Protein AF-A0A804LMV6-F1 (afdb_monomer)

Sequence (269 aa):
MADEAAPRLMPVAADRDKDDRRRCAAHCGFAVLGIMSTLLVYGILQILTDAALLKRQKLEIEELRKKLQGSHSEGLEQVVLKLRNDMHKSELERDRLAMELEDKRKLRMTLEQHLTEQQKLEAISPQNGRTPLANEIHEQMVAEKERELEEGEAQKSPSKIVADSLSQISRSSTFLPNIGVPTTSKTGRSTLLAAQARMQAQFEEKLQAEREEAARMQEELQAQLQAQQAALEENQSLLRQTQEEVKGMHTKFEKTNALLRAVLKLQKD

Secondary structure (DSSP, 8-state):
------------STTHHHHHHHHHHHHHHHHHHHHHHHHHHHHHHHHHHHHHHHHHHHHHHHHHHHHHHHHHHHHHHHHHHHHHHHHHHHHHHHHHHHHHHHHHHHHHHHHHHHHHHHHHHHHHS-S----HHHHHHHHHHHHHHHHGGGS------HHHHHHHHHHHHHHH--HHHHTT-----TTHHHHHHHHHHHHHHHHHHHHHHHHHHHHHHHHHHHHHHHHHHHHHHHHHHHHHHHHHHHHHHHHHHHHHHHHHHHHHHHTT-

pLDDT: mean 81.32, std 16.01, range [36.22, 97.56]

Structure (mmCIF, N/CA/C/O backbone):
data_AF-A0A804LMV6-F1
#
_entry.id   AF-A0A804LMV6-F1
#
loop_
_atom_site.group_PDB
_atom_site.id
_atom_site.type_symbol
_atom_site.label_atom_id
_atom_site.label_alt_id
_atom_site.label_comp_id
_atom_site.label_asym_id
_atom_site.label_entity_id
_atom_site.label_seq_id
_atom_site.pdbx_PDB_ins_code
_atom_site.Cartn_x
_atom_site.Cartn_y
_atom_site.Cartn_z
_atom_site.occupancy
_atom_site.B_iso_or_equiv
_atom_site.auth_seq_id
_atom_site.auth_comp_id
_atom_site.auth_asym_id
_atom_site.auth_atom_id
_atom_site.pdbx_PDB_model_num
ATOM 1 N N . MET A 1 1 ? 86.138 53.505 -92.911 1.00 45.44 1 MET A N 1
ATOM 2 C CA . MET A 1 1 ? 85.917 54.070 -91.568 1.00 45.44 1 MET A CA 1
ATOM 3 C C . MET A 1 1 ? 84.783 53.275 -90.951 1.00 45.44 1 MET A C 1
ATOM 5 O O . MET A 1 1 ? 83.645 53.452 -91.360 1.00 45.44 1 MET A O 1
ATOM 9 N N . ALA A 1 2 ? 85.126 52.278 -90.138 1.00 51.44 2 ALA A N 1
ATOM 10 C CA . ALA A 1 2 ? 84.167 51.448 -89.423 1.00 51.44 2 ALA A CA 1
ATOM 11 C C . ALA A 1 2 ? 83.806 52.189 -88.133 1.00 51.44 2 ALA A C 1
ATOM 13 O O . ALA A 1 2 ? 84.671 52.320 -87.276 1.00 51.44 2 ALA A O 1
ATOM 14 N N . ASP A 1 3 ? 82.583 52.705 -88.032 1.00 49.19 3 ASP A N 1
ATOM 15 C CA . ASP A 1 3 ? 82.073 53.297 -86.793 1.00 49.19 3 ASP A CA 1
ATOM 16 C C . ASP A 1 3 ? 81.052 52.330 -86.184 1.00 49.19 3 ASP A C 1
ATOM 18 O O . ASP A 1 3 ? 79.873 52.273 -86.529 1.00 49.19 3 ASP A O 1
ATOM 22 N N . GLU A 1 4 ? 81.641 51.396 -85.445 1.00 54.06 4 GLU A N 1
ATOM 23 C CA . GLU A 1 4 ? 81.213 50.841 -84.165 1.00 54.06 4 GLU A CA 1
ATOM 24 C C . GLU A 1 4 ? 79.775 51.163 -83.705 1.00 54.06 4 GLU A C 1
ATOM 26 O O . GLU A 1 4 ? 79.482 52.172 -83.067 1.00 54.06 4 GLU A O 1
ATOM 31 N N . ALA A 1 5 ? 78.860 50.225 -83.963 1.00 52.59 5 ALA A N 1
ATOM 32 C CA . ALA A 1 5 ? 77.542 50.196 -83.344 1.00 52.59 5 ALA A CA 1
ATOM 33 C C . ALA A 1 5 ? 77.674 49.825 -81.855 1.00 52.59 5 ALA A C 1
ATOM 35 O O . ALA A 1 5 ? 77.696 48.648 -81.490 1.00 52.59 5 ALA A O 1
ATOM 36 N N . ALA A 1 6 ? 77.770 50.835 -80.990 1.00 50.47 6 ALA A N 1
ATOM 37 C CA . ALA A 1 6 ? 77.780 50.653 -79.544 1.00 50.47 6 ALA A CA 1
ATOM 38 C C . ALA A 1 6 ? 76.464 49.993 -79.053 1.00 50.47 6 ALA A C 1
ATOM 40 O O . ALA A 1 6 ? 75.366 50.454 -79.393 1.00 50.47 6 ALA A O 1
ATOM 41 N N . PRO A 1 7 ? 76.539 48.917 -78.247 1.00 51.81 7 PRO A N 1
ATOM 42 C CA . PRO A 1 7 ? 75.378 48.129 -77.858 1.00 51.81 7 PRO A CA 1
ATOM 43 C C . PRO A 1 7 ? 74.566 48.822 -76.758 1.00 51.81 7 PRO A C 1
ATOM 45 O O . PRO A 1 7 ? 75.079 49.191 -75.701 1.00 51.81 7 PRO A O 1
ATOM 48 N N . ARG A 1 8 ? 73.253 48.939 -76.987 1.00 50.22 8 ARG A N 1
ATOM 49 C CA . ARG A 1 8 ? 72.265 49.326 -75.971 1.00 50.22 8 ARG A CA 1
ATOM 50 C C . ARG A 1 8 ? 72.211 48.254 -74.879 1.00 50.22 8 ARG A C 1
ATOM 52 O O . ARG A 1 8 ? 71.493 47.264 -75.007 1.00 50.22 8 ARG A O 1
ATOM 59 N N . LEU A 1 9 ? 72.970 48.462 -73.807 1.00 47.25 9 LEU A N 1
ATOM 60 C CA . LEU A 1 9 ? 72.860 47.712 -72.558 1.00 47.25 9 LEU A CA 1
ATOM 61 C C . LEU A 1 9 ? 71.472 47.955 -71.948 1.00 47.25 9 LEU A C 1
ATOM 63 O O . LEU A 1 9 ? 71.187 49.005 -71.378 1.00 47.25 9 LEU A O 1
ATOM 67 N N . MET A 1 10 ? 70.594 46.972 -72.127 1.00 48.28 10 MET A N 1
ATOM 68 C CA . MET A 1 10 ? 69.259 46.913 -71.541 1.00 48.28 10 MET A CA 1
ATOM 69 C C . MET A 1 10 ? 69.351 46.684 -70.020 1.00 48.28 10 MET A C 1
ATOM 71 O O . MET A 1 10 ? 69.972 45.705 -69.599 1.00 48.28 10 MET A O 1
ATOM 75 N N . PRO A 1 11 ? 68.698 47.501 -69.175 1.00 53.06 11 PRO A N 1
ATOM 76 C CA . PRO A 1 11 ? 68.595 47.238 -67.745 1.00 53.06 11 PRO A CA 1
ATOM 77 C C . PRO A 1 11 ? 67.398 46.309 -67.474 1.00 53.06 11 PRO A C 1
ATOM 79 O O . PRO A 1 11 ? 66.300 46.768 -67.182 1.00 53.06 11 PRO A O 1
ATOM 82 N N . VAL A 1 12 ? 67.587 44.989 -67.573 1.00 58.88 12 VAL A N 1
ATOM 83 C CA . VAL A 1 12 ? 66.546 43.981 -67.256 1.00 58.88 12 VAL A CA 1
ATOM 84 C C . VAL A 1 12 ? 67.061 43.035 -66.172 1.00 58.88 12 VAL A C 1
ATOM 86 O O . VAL A 1 12 ? 67.290 41.855 -66.404 1.00 58.88 12 VAL A O 1
ATOM 89 N N . ALA A 1 13 ? 67.306 43.563 -64.974 1.00 58.06 13 ALA A N 1
ATOM 90 C CA . ALA A 1 13 ? 67.666 42.730 -63.819 1.00 58.06 13 ALA A CA 1
ATOM 91 C C . ALA A 1 13 ? 66.994 43.175 -62.511 1.00 58.06 13 ALA A C 1
ATOM 93 O O . ALA A 1 13 ? 66.651 42.333 -61.690 1.00 58.06 13 ALA A O 1
ATOM 94 N N . ALA A 1 14 ? 66.727 44.473 -62.324 1.00 60.62 14 ALA A N 1
ATOM 95 C CA . ALA A 1 14 ? 66.185 44.989 -61.062 1.00 60.62 14 ALA A CA 1
ATOM 96 C C . ALA A 1 14 ? 64.662 44.799 -60.872 1.00 60.62 14 ALA A C 1
ATOM 98 O O . ALA A 1 14 ? 64.171 44.944 -59.754 1.00 60.62 14 ALA A O 1
ATOM 99 N N . ASP A 1 15 ? 63.908 44.491 -61.932 1.00 64.19 15 ASP A N 1
ATOM 100 C CA . ASP A 1 15 ? 62.438 44.411 -61.866 1.00 64.19 15 ASP A CA 1
ATOM 101 C C . ASP A 1 15 ? 61.926 43.021 -61.437 1.00 64.19 15 ASP A C 1
ATOM 103 O O . ASP A 1 15 ? 60.949 42.917 -60.697 1.00 64.19 15 ASP A O 1
ATOM 107 N N . ARG A 1 16 ? 62.652 41.942 -61.783 1.00 67.81 16 ARG A N 1
ATOM 108 C CA . ARG A 1 16 ? 62.237 40.564 -61.451 1.00 67.81 16 ARG A CA 1
ATOM 109 C C . ARG A 1 16 ? 62.216 40.262 -59.948 1.00 67.81 16 ARG A C 1
ATOM 111 O O . ARG A 1 16 ? 61.285 39.606 -59.498 1.00 67.81 16 ARG A O 1
ATOM 118 N N . ASP A 1 17 ? 63.164 40.783 -59.159 1.00 76.94 17 ASP A N 1
ATOM 119 C CA . ASP A 1 17 ? 63.196 40.539 -57.699 1.00 76.94 17 ASP A CA 1
ATOM 120 C C . ASP A 1 17 ? 61.944 41.090 -56.996 1.00 76.94 17 ASP A C 1
ATOM 122 O O . ASP A 1 17 ? 61.407 40.476 -56.073 1.00 76.94 17 ASP A O 1
ATOM 126 N N . LYS A 1 18 ? 61.431 42.241 -57.458 1.00 77.56 18 LYS A N 1
ATOM 127 C CA . LYS A 1 18 ? 60.215 42.842 -56.896 1.00 77.56 18 LYS A CA 1
ATOM 128 C C . LYS A 1 18 ? 58.984 41.996 -57.199 1.00 77.56 18 LYS A C 1
ATOM 130 O O . LYS A 1 18 ? 58.150 41.823 -56.309 1.00 77.56 18 LYS A O 1
ATOM 135 N N . ASP A 1 19 ? 58.874 41.474 -58.416 1.00 79.19 19 ASP A N 1
ATOM 136 C CA . ASP A 1 19 ? 57.770 40.599 -58.809 1.00 79.19 19 ASP A CA 1
ATOM 137 C C . ASP A 1 19 ? 57.816 39.255 -58.080 1.00 79.19 19 ASP A C 1
ATOM 139 O O . ASP A 1 19 ? 56.782 38.798 -57.589 1.00 79.19 19 ASP A O 1
ATOM 143 N N . ASP A 1 20 ? 58.998 38.659 -57.916 1.00 81.50 20 ASP A N 1
ATOM 144 C CA . ASP A 1 20 ? 59.157 37.405 -57.176 1.00 81.50 20 ASP A CA 1
ATOM 145 C C . ASP A 1 20 ? 58.843 37.585 -55.683 1.00 81.50 20 ASP A C 1
ATOM 147 O O . ASP A 1 20 ? 58.129 36.763 -55.100 1.00 81.50 20 ASP A O 1
ATOM 151 N N . ARG A 1 21 ? 59.248 38.706 -55.061 1.00 81.12 21 ARG A N 1
ATOM 152 C CA . ARG A 1 21 ? 58.819 39.046 -53.689 1.00 81.12 21 ARG A CA 1
ATOM 153 C C . ARG A 1 21 ? 57.315 39.258 -53.585 1.00 81.12 21 ARG A C 1
ATOM 155 O O . ARG A 1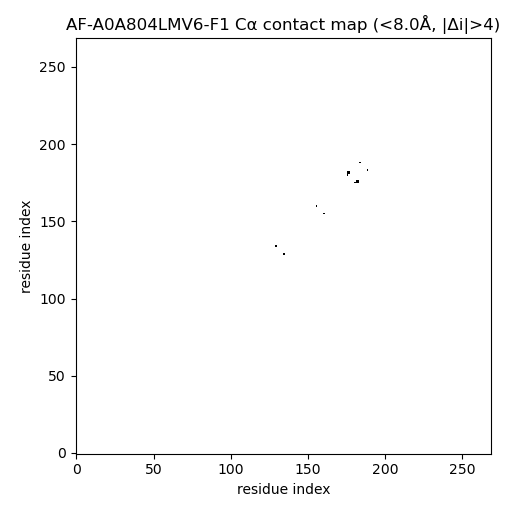 21 ? 56.720 38.807 -52.610 1.00 81.12 21 ARG A O 1
ATOM 162 N N . ARG A 1 22 ? 56.690 39.930 -54.559 1.00 83.69 22 ARG A N 1
ATOM 163 C CA . ARG A 1 22 ? 55.230 40.135 -54.589 1.00 83.69 22 ARG A CA 1
ATOM 164 C C . ARG A 1 22 ? 54.489 38.811 -54.733 1.00 83.69 22 ARG A C 1
ATOM 166 O O . ARG A 1 22 ? 53.528 38.590 -54.001 1.00 83.69 22 ARG A O 1
ATOM 173 N N . ARG A 1 23 ? 54.949 37.919 -55.616 1.00 84.50 23 ARG A N 1
ATOM 174 C CA . ARG A 1 23 ? 54.396 36.564 -55.774 1.00 84.50 23 ARG A CA 1
ATOM 175 C C . ARG A 1 23 ? 54.563 35.750 -54.497 1.00 84.50 23 ARG A C 1
ATOM 177 O O . ARG A 1 23 ? 53.592 35.165 -54.031 1.00 84.50 23 ARG A O 1
ATOM 184 N N . CYS A 1 24 ? 55.751 35.767 -53.893 1.00 81.88 24 CYS A N 1
ATOM 185 C CA . CYS A 1 24 ? 56.016 35.084 -52.629 1.00 81.88 24 CYS A CA 1
ATOM 186 C C . CYS A 1 24 ? 55.114 35.613 -51.500 1.00 81.88 24 CYS A C 1
ATOM 188 O O . CYS A 1 24 ? 54.441 34.833 -50.831 1.00 81.88 24 CYS A O 1
ATOM 190 N N . ALA A 1 25 ? 54.996 36.936 -51.349 1.00 86.31 25 ALA A N 1
ATOM 191 C CA . ALA A 1 25 ? 54.107 37.557 -50.368 1.00 86.31 25 ALA A CA 1
ATOM 192 C C . ALA A 1 25 ? 52.625 37.218 -50.616 1.00 86.31 25 ALA A C 1
ATOM 194 O O . ALA A 1 25 ? 51.894 36.955 -49.662 1.00 86.31 25 ALA A O 1
ATOM 195 N N . ALA A 1 26 ? 52.186 37.168 -51.878 1.00 86.69 26 ALA A N 1
ATOM 196 C CA . ALA A 1 26 ? 50.828 36.770 -52.240 1.00 86.69 26 ALA A CA 1
ATOM 197 C C . ALA A 1 26 ? 50.552 35.292 -51.916 1.00 86.69 26 ALA A C 1
ATOM 199 O O . ALA A 1 26 ? 49.503 34.984 -51.351 1.00 86.69 26 ALA A O 1
ATOM 200 N N . HIS A 1 27 ? 51.494 34.386 -52.202 1.00 87.88 27 HIS A N 1
ATOM 201 C CA . HIS A 1 27 ? 51.376 32.970 -51.845 1.00 87.88 27 HIS A CA 1
ATOM 202 C C . HIS A 1 27 ? 51.352 32.757 -50.328 1.00 87.88 27 HIS A C 1
ATOM 204 O O . HIS A 1 27 ? 50.500 32.016 -49.839 1.00 87.88 27 HIS A O 1
ATOM 210 N N . CYS A 1 28 ? 52.214 33.447 -49.573 1.00 89.75 28 CYS A N 1
ATOM 211 C CA . CYS A 1 28 ? 52.187 33.422 -48.110 1.00 89.75 28 CYS A CA 1
ATOM 212 C C . CYS A 1 28 ? 50.861 33.968 -47.562 1.00 89.75 28 CYS A C 1
ATOM 214 O O . CYS A 1 28 ? 50.262 33.351 -46.685 1.00 89.75 28 CYS A O 1
ATOM 216 N N . GLY A 1 29 ? 50.362 35.082 -48.106 1.00 90.62 29 GLY A N 1
ATOM 217 C CA . GLY A 1 29 ? 49.072 35.656 -47.722 1.00 90.62 29 GLY A CA 1
ATOM 218 C C . GLY A 1 29 ? 47.905 34.707 -47.991 1.00 90.62 29 GLY A C 1
ATOM 219 O O . GLY A 1 29 ? 47.076 34.491 -47.111 1.00 90.62 29 GLY A O 1
ATOM 220 N N . PHE A 1 30 ? 47.869 34.079 -49.169 1.00 91.31 30 PHE A N 1
ATOM 221 C CA . PHE A 1 30 ? 46.841 33.097 -49.519 1.00 91.31 30 PHE A CA 1
ATOM 222 C C . PHE A 1 30 ? 46.915 31.843 -48.638 1.00 91.31 30 PHE A C 1
ATOM 224 O O . PHE A 1 30 ? 45.880 31.341 -48.207 1.00 91.31 30 PHE A O 1
ATOM 231 N N . ALA A 1 31 ? 48.120 31.368 -48.309 1.00 92.25 31 ALA A N 1
ATOM 232 C CA . ALA A 1 31 ? 48.309 30.237 -47.404 1.00 92.25 31 ALA A CA 1
ATOM 233 C C . ALA A 1 31 ? 47.815 30.552 -45.983 1.00 92.25 31 ALA A C 1
ATOM 235 O O . ALA A 1 31 ? 47.072 29.762 -45.405 1.00 92.25 31 ALA A O 1
ATOM 236 N N . VAL A 1 32 ? 48.163 31.724 -45.438 1.00 94.31 32 VAL A N 1
ATOM 237 C CA . VAL A 1 32 ? 47.693 32.166 -44.113 1.00 94.31 32 VAL A CA 1
ATOM 238 C C . VAL A 1 32 ? 46.174 32.342 -44.105 1.00 94.31 32 VAL A C 1
ATOM 240 O O . VAL A 1 32 ? 45.516 31.848 -43.195 1.00 94.31 32 VAL A O 1
ATOM 243 N N . LEU A 1 33 ? 45.598 32.981 -45.129 1.00 94.31 33 LEU A N 1
ATOM 244 C CA . LEU A 1 33 ? 44.143 33.115 -45.271 1.00 94.31 33 LEU A CA 1
ATOM 245 C C . LEU A 1 33 ? 43.453 31.750 -45.377 1.00 94.31 33 LEU A C 1
ATOM 247 O O . LEU A 1 33 ? 42.412 31.545 -44.756 1.00 94.31 33 LEU A O 1
ATOM 251 N N . GLY A 1 34 ? 44.046 30.807 -46.113 1.00 94.75 34 GLY A N 1
ATOM 252 C CA . GLY A 1 34 ? 43.562 29.435 -46.225 1.00 94.75 34 GLY A CA 1
ATOM 253 C C . GLY A 1 34 ? 43.545 28.713 -44.878 1.00 94.75 34 GLY A C 1
ATOM 254 O O . GLY A 1 34 ? 42.518 28.151 -44.510 1.00 94.75 34 GLY A O 1
ATOM 255 N N . ILE A 1 35 ? 44.638 28.788 -44.112 1.00 94.75 35 ILE A N 1
ATOM 256 C CA . ILE A 1 35 ? 44.742 28.183 -42.773 1.00 94.75 35 ILE A CA 1
ATOM 257 C C . ILE A 1 35 ? 43.761 28.838 -41.790 1.00 94.75 35 ILE A C 1
ATOM 259 O O . ILE A 1 35 ? 43.063 28.148 -41.053 1.00 94.75 35 ILE A O 1
ATOM 263 N N . MET A 1 36 ? 43.661 30.168 -41.783 1.00 94.62 36 MET A N 1
ATOM 264 C CA . MET A 1 36 ? 42.719 30.872 -40.905 1.00 94.62 36 MET A CA 1
ATOM 265 C C . MET A 1 36 ? 41.264 30.538 -41.257 1.00 94.62 36 MET A C 1
ATOM 267 O O . MET A 1 36 ? 40.442 30.370 -40.359 1.00 94.62 36 MET A O 1
ATOM 271 N N . SER A 1 37 ? 40.952 30.382 -42.548 1.00 95.50 37 SER A N 1
ATOM 272 C CA . SER A 1 37 ? 39.633 29.954 -43.022 1.00 95.50 37 SER A CA 1
ATOM 273 C C . SER A 1 37 ? 39.301 28.526 -42.580 1.00 95.50 37 SER A C 1
ATOM 275 O O . SER A 1 37 ? 38.224 28.291 -42.031 1.00 95.50 37 SER A O 1
ATOM 277 N N . THR A 1 38 ? 40.226 27.571 -42.731 1.00 95.25 38 THR A N 1
ATOM 278 C CA . THR A 1 38 ? 39.988 26.182 -42.301 1.00 95.25 38 THR A CA 1
ATOM 279 C C . THR A 1 38 ? 39.830 26.062 -40.786 1.00 95.25 38 THR A C 1
ATOM 281 O O . THR A 1 38 ? 38.944 25.339 -40.332 1.00 95.25 38 THR A O 1
ATOM 284 N N . LEU A 1 39 ? 40.612 26.808 -39.997 1.00 96.06 39 LEU A N 1
ATOM 285 C CA . LEU A 1 39 ? 40.462 26.860 -38.538 1.00 96.06 39 LEU A CA 1
ATOM 286 C C . LEU A 1 39 ? 39.122 27.474 -38.111 1.00 96.06 39 LEU A C 1
ATOM 288 O O . LEU A 1 39 ? 38.487 26.963 -37.189 1.00 96.06 39 LEU A O 1
ATOM 292 N N . LEU A 1 40 ? 38.662 28.526 -38.796 1.00 97.00 40 LEU A N 1
ATOM 293 C CA . LEU A 1 40 ? 37.338 29.114 -38.566 1.00 97.00 40 LEU A CA 1
ATOM 294 C C . LEU A 1 40 ? 36.219 28.105 -38.840 1.00 97.00 40 LEU A C 1
ATOM 296 O O . LEU A 1 40 ? 35.322 27.945 -38.013 1.00 97.00 40 LEU A O 1
ATOM 300 N N . VAL A 1 41 ? 36.288 27.396 -39.970 1.00 95.81 41 VAL A N 1
ATOM 301 C CA . VAL A 1 41 ? 35.301 26.366 -40.324 1.00 95.81 41 VAL A CA 1
ATOM 302 C C . VAL A 1 41 ? 35.308 25.228 -39.301 1.00 95.81 41 VAL A C 1
ATOM 304 O O . VAL A 1 41 ? 34.240 24.826 -38.844 1.00 95.81 41 VAL A O 1
ATOM 307 N N . TYR A 1 42 ? 36.485 24.744 -38.892 1.00 95.88 42 TYR A N 1
ATOM 308 C CA . TYR A 1 42 ? 36.605 23.701 -37.870 1.00 95.88 42 TYR A CA 1
ATOM 309 C C . TYR A 1 42 ? 36.037 24.154 -36.518 1.00 95.88 42 TYR A C 1
ATOM 311 O O . TYR A 1 42 ? 35.272 23.419 -35.900 1.00 95.88 42 TYR A O 1
ATOM 319 N N . GLY A 1 43 ? 36.342 25.382 -36.084 1.00 96.56 43 GLY A N 1
ATOM 320 C CA . GLY A 1 43 ? 35.815 25.947 -34.842 1.00 96.56 43 GLY A CA 1
ATOM 321 C C . GLY A 1 43 ? 34.288 26.057 -34.844 1.00 96.56 43 GLY A C 1
ATOM 322 O O . GLY A 1 43 ? 33.640 25.653 -33.879 1.00 96.56 43 GLY A O 1
ATOM 323 N N . ILE A 1 44 ? 33.694 26.531 -35.945 1.00 96.00 44 ILE A N 1
ATOM 324 C CA . ILE A 1 44 ? 32.232 26.592 -36.095 1.00 96.00 44 ILE A CA 1
ATOM 325 C C . ILE A 1 44 ? 31.630 25.180 -36.094 1.00 96.00 44 ILE A C 1
ATOM 327 O O . ILE A 1 44 ? 30.646 24.939 -35.395 1.00 96.00 44 ILE A O 1
ATOM 331 N N . LEU A 1 45 ? 32.222 24.235 -36.833 1.00 93.75 45 LEU A N 1
ATOM 332 C CA . LEU A 1 45 ? 31.745 22.851 -36.893 1.00 93.75 45 LEU A CA 1
ATOM 333 C C . LEU A 1 45 ? 31.797 22.166 -35.517 1.00 93.75 45 LEU A C 1
ATOM 335 O O . LEU A 1 45 ? 30.851 21.469 -35.140 1.00 93.75 45 LEU A O 1
ATOM 339 N N . GLN A 1 46 ? 32.857 22.411 -34.745 1.00 95.25 46 GLN A N 1
ATOM 340 C CA . GLN A 1 46 ? 33.008 21.906 -33.383 1.00 95.25 46 GLN A CA 1
ATOM 341 C C . GLN A 1 46 ? 31.916 22.463 -32.458 1.00 95.25 46 GLN A C 1
ATOM 343 O O . GLN A 1 46 ? 31.208 21.689 -31.817 1.00 95.25 46 GLN A O 1
ATOM 348 N N . ILE A 1 47 ? 31.698 23.785 -32.457 1.00 94.44 47 ILE A N 1
ATOM 349 C CA . ILE A 1 47 ? 30.659 24.435 -31.635 1.00 94.44 47 ILE A CA 1
ATOM 350 C C . ILE A 1 47 ? 29.262 23.903 -31.980 1.00 94.44 47 ILE A C 1
ATOM 352 O O . ILE A 1 47 ? 28.447 23.667 -31.086 1.00 94.44 47 ILE A O 1
ATOM 356 N N . LEU A 1 48 ? 28.968 23.692 -33.266 1.00 93.12 48 LEU A N 1
ATOM 357 C CA . LEU A 1 48 ? 27.688 23.127 -33.700 1.00 93.12 48 LEU A CA 1
ATOM 358 C C . LEU A 1 48 ? 27.504 21.682 -33.217 1.00 93.12 48 LEU A C 1
ATOM 360 O O . LEU A 1 48 ? 26.403 21.314 -32.801 1.00 93.12 48 LEU A O 1
ATOM 364 N N . THR A 1 49 ? 28.573 20.885 -33.233 1.00 93.75 49 THR A N 1
ATOM 365 C CA . THR A 1 49 ? 28.561 19.492 -32.763 1.00 93.75 49 THR A CA 1
ATOM 366 C C . THR A 1 49 ? 28.340 19.423 -31.253 1.00 93.75 49 THR A C 1
ATOM 368 O O . THR A 1 49 ? 27.455 18.698 -30.795 1.00 93.75 49 THR A O 1
ATOM 371 N N . ASP A 1 50 ? 29.057 20.240 -30.482 1.00 94.25 50 ASP A N 1
ATOM 372 C CA . ASP A 1 50 ? 28.909 20.309 -29.025 1.00 94.25 50 ASP A CA 1
ATOM 373 C C . ASP A 1 50 ? 27.522 20.829 -28.626 1.00 94.25 50 ASP A C 1
ATOM 375 O O . ASP A 1 50 ? 26.888 20.303 -27.710 1.00 94.25 50 ASP A O 1
ATOM 379 N N . ALA A 1 51 ? 26.984 21.809 -29.360 1.00 92.25 51 ALA A N 1
ATOM 380 C CA . ALA A 1 51 ? 25.624 22.294 -29.151 1.00 92.25 51 ALA A CA 1
ATOM 381 C C . ALA A 1 51 ? 24.567 21.214 -29.443 1.00 92.25 51 ALA A C 1
ATOM 383 O O . ALA A 1 51 ? 23.564 21.126 -28.728 1.00 92.25 51 ALA A O 1
ATOM 384 N N . ALA A 1 52 ? 24.770 20.385 -30.471 1.00 92.19 52 ALA A N 1
ATOM 385 C CA . ALA A 1 52 ? 23.882 19.266 -30.781 1.00 92.19 52 ALA A CA 1
ATOM 386 C C . ALA A 1 52 ? 23.955 18.165 -29.708 1.00 92.19 52 ALA A C 1
ATOM 388 O O . ALA A 1 52 ? 22.913 17.671 -29.268 1.00 92.19 52 ALA A O 1
ATOM 389 N N . LEU A 1 53 ? 25.162 17.836 -29.233 1.00 95.25 53 LEU A N 1
ATOM 390 C CA . LEU A 1 53 ? 25.378 16.886 -28.140 1.00 95.25 53 LEU A CA 1
ATOM 391 C C . LEU A 1 53 ? 24.711 17.371 -26.845 1.00 95.25 53 LEU A C 1
ATOM 393 O O . LEU A 1 53 ? 23.965 16.623 -26.214 1.00 95.25 53 LEU A O 1
ATOM 397 N N . LEU A 1 54 ? 24.906 18.644 -26.491 1.00 94.81 54 LEU A N 1
ATOM 398 C CA . LEU A 1 54 ? 24.323 19.245 -25.295 1.00 94.81 54 LEU A CA 1
ATOM 399 C C . LEU A 1 54 ? 22.790 19.257 -25.355 1.00 94.81 54 LEU A C 1
ATOM 401 O O . LEU A 1 54 ? 22.132 18.984 -24.353 1.00 94.81 54 LEU A O 1
ATOM 405 N N . LYS A 1 55 ? 22.202 19.543 -26.525 1.00 94.00 55 LYS A N 1
ATOM 406 C CA . LYS A 1 55 ? 20.745 19.450 -26.728 1.00 94.00 55 LYS A CA 1
ATOM 407 C C . LYS A 1 55 ? 20.240 18.025 -26.517 1.00 94.00 55 LYS A C 1
ATOM 409 O O . LYS A 1 55 ? 19.227 17.845 -25.847 1.00 94.00 55 LYS A O 1
ATOM 414 N N . ARG A 1 56 ? 20.951 17.025 -27.042 1.00 92.75 56 ARG A N 1
ATOM 415 C CA . ARG A 1 56 ? 20.583 15.614 -26.885 1.00 92.75 56 ARG A CA 1
ATOM 416 C C . ARG A 1 56 ? 20.653 15.164 -25.426 1.00 92.75 56 ARG A C 1
ATOM 418 O O . ARG A 1 56 ? 19.679 14.620 -24.922 1.00 92.75 56 ARG A O 1
ATOM 425 N N . GLN A 1 57 ? 21.739 15.482 -24.725 1.00 94.00 57 GLN A N 1
ATOM 426 C CA . GLN A 1 57 ? 21.885 15.160 -23.302 1.00 94.00 57 GLN A CA 1
ATOM 427 C C . GLN A 1 57 ? 20.834 15.859 -22.432 1.00 94.00 57 GLN A C 1
ATOM 429 O O . GLN A 1 57 ? 20.306 15.256 -21.503 1.00 94.00 57 GLN A O 1
ATOM 434 N N . LYS A 1 58 ? 20.482 17.116 -22.738 1.00 94.94 58 LYS A N 1
ATOM 435 C CA . LYS A 1 58 ? 19.400 17.818 -22.031 1.00 94.94 58 LYS A CA 1
ATOM 436 C C . LYS A 1 58 ? 18.054 17.118 -22.197 1.00 94.94 58 LYS A C 1
ATOM 438 O O . LYS A 1 58 ? 17.336 17.000 -21.210 1.00 94.94 58 LYS A O 1
ATOM 443 N N . LEU A 1 59 ? 17.735 16.647 -23.404 1.00 93.69 59 LEU A N 1
ATOM 444 C CA . LEU A 1 59 ? 16.507 15.887 -23.653 1.00 93.69 59 LEU A CA 1
ATOM 445 C C . LEU A 1 59 ? 16.505 14.554 -22.900 1.00 93.69 59 LEU A C 1
ATOM 447 O O . LEU A 1 59 ? 15.505 14.226 -22.271 1.00 93.69 59 LEU A O 1
ATOM 451 N N . GLU A 1 60 ? 17.625 13.830 -22.894 1.00 93.38 60 GLU A N 1
ATOM 452 C CA . GLU A 1 60 ? 17.761 12.579 -22.136 1.00 93.38 60 GLU A CA 1
ATOM 453 C C . GLU A 1 60 ? 17.587 12.813 -20.623 1.00 93.38 60 GLU A C 1
ATOM 455 O O . GLU A 1 60 ? 16.855 12.078 -19.962 1.00 93.38 60 GLU A O 1
ATOM 460 N N . ILE A 1 61 ? 18.176 13.879 -20.067 1.00 92.75 61 ILE A N 1
ATOM 461 C CA . ILE A 1 61 ? 17.997 14.256 -18.654 1.00 92.75 61 ILE A CA 1
ATOM 462 C C . ILE A 1 61 ? 16.548 14.667 -18.364 1.00 92.75 61 ILE A C 1
ATOM 464 O O . ILE A 1 61 ? 16.007 14.296 -17.323 1.00 92.75 61 ILE A O 1
ATOM 468 N N . GLU A 1 62 ? 15.903 15.430 -19.249 1.00 92.56 62 GLU A N 1
ATOM 469 C CA . GLU A 1 62 ? 14.505 15.838 -19.081 1.00 92.56 62 GLU A CA 1
ATOM 470 C C . GLU A 1 62 ? 13.556 14.632 -19.130 1.00 92.56 62 GLU A C 1
ATOM 472 O O . GLU A 1 62 ? 12.637 14.543 -18.317 1.00 92.56 62 GLU A O 1
ATOM 477 N N . GLU A 1 63 ? 13.794 13.677 -20.029 1.00 90.12 63 GLU A N 1
ATOM 478 C CA . GLU A 1 63 ? 13.024 12.436 -20.113 1.00 90.12 63 GLU A CA 1
ATOM 479 C C . GLU A 1 63 ? 13.208 11.576 -18.857 1.00 90.12 63 GLU A C 1
ATOM 481 O O . GLU A 1 63 ? 12.224 11.108 -18.281 1.00 90.12 63 GLU A O 1
ATOM 486 N N . LEU A 1 64 ? 14.448 11.415 -18.381 1.00 88.06 64 LEU A N 1
ATOM 487 C CA . LEU A 1 64 ? 14.732 10.719 -17.124 1.00 88.06 64 LEU A CA 1
ATOM 488 C C . LEU A 1 64 ? 14.076 11.421 -15.930 1.00 88.06 64 LEU A C 1
ATOM 490 O O . LEU A 1 64 ? 13.515 10.757 -15.062 1.00 88.06 64 LEU A O 1
ATOM 494 N N . ARG A 1 65 ? 14.078 12.758 -15.905 1.00 89.31 65 ARG A N 1
ATOM 495 C CA . ARG A 1 65 ? 13.414 13.550 -14.864 1.00 89.31 65 ARG A CA 1
ATOM 496 C C . ARG A 1 65 ? 11.895 13.386 -14.902 1.00 89.31 65 ARG A C 1
ATOM 498 O O . ARG A 1 65 ? 11.294 13.232 -13.843 1.00 89.31 65 ARG A O 1
ATOM 505 N N . LYS A 1 66 ? 11.281 13.375 -16.093 1.00 85.25 66 LYS A N 1
ATOM 506 C CA . LYS A 1 66 ? 9.842 13.105 -16.270 1.00 85.25 66 LYS A CA 1
ATOM 507 C C . LYS A 1 66 ? 9.477 11.702 -15.802 1.00 85.25 66 LYS A C 1
ATOM 509 O O . LYS A 1 66 ? 8.511 11.560 -15.058 1.00 85.25 66 LYS A O 1
ATOM 514 N N . LYS A 1 67 ? 10.270 10.690 -16.178 1.00 82.00 67 LYS A N 1
ATOM 515 C CA . LYS A 1 67 ? 10.089 9.313 -15.698 1.00 82.00 67 LYS A CA 1
ATOM 516 C C . LYS A 1 67 ? 10.170 9.267 -14.173 1.00 82.00 67 LYS A C 1
ATOM 518 O O . LYS A 1 67 ? 9.243 8.776 -13.552 1.00 82.00 67 LYS A O 1
ATOM 523 N N . LEU A 1 68 ? 11.199 9.867 -13.573 1.00 77.44 68 LEU A N 1
ATOM 524 C CA . LEU A 1 68 ? 11.408 9.841 -12.124 1.00 77.44 68 LEU A CA 1
ATOM 525 C C . LEU A 1 68 ? 10.321 10.583 -11.325 1.00 77.44 68 LEU A C 1
ATOM 527 O O . LEU A 1 68 ? 9.889 10.081 -10.290 1.00 77.44 68 LEU A O 1
ATOM 531 N N . GLN A 1 69 ? 9.884 11.766 -11.775 1.00 73.00 69 GLN A N 1
ATOM 532 C CA . GLN A 1 69 ? 8.840 12.525 -11.075 1.00 73.00 69 GLN A CA 1
ATOM 533 C C . GLN A 1 69 ? 7.457 11.883 -11.227 1.00 73.00 69 GLN A C 1
ATOM 535 O O . GLN A 1 69 ? 6.725 11.817 -10.244 1.00 73.00 69 GLN A O 1
ATOM 540 N N . GLY A 1 70 ? 7.111 11.382 -12.419 1.00 65.94 70 GLY A N 1
ATOM 541 C CA . GLY A 1 70 ? 5.784 10.821 -12.682 1.00 65.94 70 GLY A CA 1
ATOM 542 C C . GLY A 1 70 ? 5.568 9.409 -12.131 1.00 65.94 70 GLY A C 1
ATOM 543 O O . GLY A 1 70 ? 4.452 9.079 -11.746 1.00 65.94 70 GLY A O 1
ATOM 544 N N . SER A 1 71 ? 6.601 8.557 -12.073 1.00 62.56 71 SER A N 1
ATOM 545 C CA . SER A 1 71 ? 6.397 7.136 -11.746 1.00 62.56 71 SER A CA 1
ATOM 546 C C . SER A 1 71 ? 6.378 6.806 -10.253 1.00 62.56 71 SER A C 1
ATOM 548 O O . SER A 1 71 ? 5.912 5.727 -9.894 1.00 62.56 71 SER A O 1
ATOM 550 N N . HIS A 1 72 ? 6.893 7.677 -9.377 1.00 58.84 72 HIS A N 1
ATOM 551 C CA . HIS A 1 72 ? 7.123 7.304 -7.974 1.00 58.84 72 HIS A CA 1
ATOM 552 C C . HIS A 1 72 ? 6.435 8.175 -6.923 1.00 58.84 72 HIS A C 1
ATOM 554 O O . HIS A 1 72 ? 6.040 7.622 -5.904 1.00 58.84 72 HIS A O 1
ATOM 560 N N . SER A 1 73 ? 6.282 9.489 -7.110 1.00 65.62 73 SER A N 1
ATOM 561 C CA . SER A 1 73 ? 5.774 10.352 -6.024 1.00 65.62 73 SER A CA 1
ATOM 562 C C . SER A 1 73 ? 4.263 10.207 -5.837 1.00 65.62 73 SER A C 1
ATOM 564 O O . SER A 1 73 ? 3.826 9.824 -4.757 1.00 65.62 73 SER A O 1
ATOM 566 N N . GLU A 1 74 ? 3.467 10.395 -6.889 1.00 69.88 74 GLU A N 1
ATOM 567 C CA . GLU A 1 74 ? 2.003 10.449 -6.757 1.00 69.88 74 GLU A CA 1
ATOM 568 C C . GLU A 1 74 ? 1.397 9.105 -6.332 1.00 69.88 74 GLU A C 1
ATOM 570 O O . GLU A 1 74 ? 0.583 9.042 -5.409 1.00 69.88 74 GLU A O 1
ATOM 575 N N . GLY A 1 75 ? 1.838 8.007 -6.956 1.00 78.38 75 GLY A N 1
ATOM 576 C CA . GLY A 1 75 ? 1.357 6.669 -6.615 1.00 78.38 75 GLY A CA 1
ATOM 577 C C . GLY A 1 75 ? 1.745 6.253 -5.194 1.00 78.38 75 GLY A C 1
ATOM 578 O O . GLY A 1 75 ? 0.924 5.700 -4.465 1.00 78.38 75 GLY A O 1
ATOM 579 N N . LEU A 1 76 ? 2.976 6.552 -4.767 1.00 80.56 76 LEU A N 1
ATOM 580 C CA . LEU A 1 76 ? 3.454 6.173 -3.437 1.00 80.56 76 LEU A CA 1
ATOM 581 C C . LEU A 1 76 ? 2.806 7.034 -2.350 1.00 80.56 76 LEU A C 1
ATOM 583 O O . LEU A 1 76 ? 2.370 6.493 -1.337 1.00 80.56 76 LEU A O 1
ATOM 587 N N . GLU A 1 77 ? 2.660 8.341 -2.571 1.00 83.38 77 GLU A N 1
ATOM 588 C CA . GLU A 1 77 ? 1.926 9.231 -1.665 1.00 83.38 77 GLU A CA 1
ATOM 589 C C . GLU A 1 77 ? 0.465 8.798 -1.512 1.00 83.38 77 GLU A C 1
ATOM 591 O O . GLU A 1 77 ? -0.040 8.730 -0.390 1.00 83.38 77 GLU A O 1
ATOM 596 N N . GLN A 1 78 ? -0.203 8.425 -2.608 1.00 84.94 78 GLN A N 1
ATOM 597 C CA . GLN A 1 78 ? -1.578 7.930 -2.565 1.00 84.94 78 GLN A CA 1
ATOM 598 C C . GLN A 1 78 ? -1.689 6.603 -1.800 1.00 84.94 78 GLN A C 1
ATOM 600 O O . GLN A 1 78 ? -2.601 6.444 -0.986 1.00 84.94 78 GLN A O 1
ATOM 605 N N . VAL A 1 79 ? -0.754 5.668 -2.007 1.00 87.44 79 VAL A N 1
ATOM 606 C CA . VAL A 1 79 ? -0.704 4.393 -1.269 1.00 87.44 79 VAL A CA 1
ATOM 607 C C . VAL A 1 79 ? -0.461 4.629 0.222 1.00 87.44 79 VAL A C 1
ATOM 609 O O . VAL A 1 79 ? -1.159 4.043 1.049 1.00 87.44 79 VAL A O 1
ATOM 612 N N . VAL A 1 80 ? 0.467 5.518 0.583 1.00 90.81 80 VAL A N 1
ATOM 613 C CA . VAL A 1 80 ? 0.757 5.867 1.983 1.00 90.81 80 VAL A CA 1
ATOM 614 C C . VAL A 1 80 ? -0.447 6.541 2.645 1.00 90.81 80 VAL A C 1
ATOM 616 O O . VAL A 1 80 ? -0.818 6.179 3.762 1.00 90.81 80 VAL A O 1
ATOM 619 N N . LEU A 1 81 ? -1.099 7.489 1.965 1.00 93.81 81 LEU A N 1
ATOM 620 C CA . LEU A 1 81 ? -2.299 8.160 2.473 1.00 93.81 81 LEU A CA 1
ATOM 621 C C . LEU A 1 81 ? -3.463 7.186 2.662 1.00 93.81 81 LEU A C 1
ATOM 623 O O . LEU A 1 81 ? -4.128 7.235 3.699 1.00 93.81 81 LEU A O 1
ATOM 627 N N . LYS A 1 82 ? -3.692 6.295 1.692 1.00 94.69 82 LYS A N 1
ATOM 628 C CA . LYS A 1 82 ? -4.732 5.267 1.773 1.00 94.6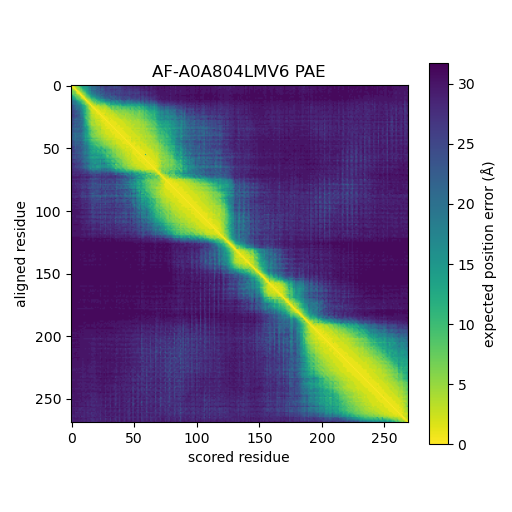9 82 LYS A CA 1
ATOM 629 C C . LYS A 1 82 ? -4.471 4.315 2.938 1.00 94.69 82 LYS A C 1
ATOM 631 O O . LYS A 1 82 ? -5.338 4.164 3.790 1.00 94.69 82 LYS A O 1
ATOM 636 N N . LEU A 1 83 ? -3.255 3.778 3.040 1.00 94.56 83 LEU A N 1
ATOM 637 C CA . LEU A 1 83 ? -2.866 2.878 4.125 1.00 94.56 83 LEU A CA 1
ATOM 638 C C . LEU A 1 83 ? -3.024 3.537 5.504 1.00 94.56 83 LEU A C 1
ATOM 640 O O . LEU A 1 83 ? -3.524 2.911 6.435 1.00 94.56 83 LEU A O 1
ATOM 644 N N . ARG A 1 84 ? -2.655 4.818 5.636 1.00 96.00 84 ARG A N 1
ATOM 645 C CA . ARG A 1 84 ? -2.852 5.588 6.873 1.00 96.00 84 ARG A CA 1
ATOM 646 C C . ARG A 1 84 ? -4.331 5.741 7.226 1.00 96.00 84 ARG A C 1
ATOM 648 O O . ARG A 1 84 ? -4.680 5.640 8.399 1.00 96.00 84 ARG A O 1
ATOM 655 N N . ASN A 1 85 ? -5.191 6.007 6.245 1.00 96.56 85 ASN A N 1
ATOM 656 C CA . ASN A 1 85 ? -6.630 6.140 6.475 1.00 96.56 85 ASN A CA 1
ATOM 657 C C . ASN A 1 85 ? -7.266 4.801 6.871 1.00 96.56 85 ASN A C 1
ATOM 659 O O . ASN A 1 85 ? -8.050 4.763 7.819 1.00 96.56 85 ASN A O 1
ATOM 663 N N . ASP A 1 86 ? -6.886 3.713 6.202 1.00 94.81 86 ASP A N 1
ATOM 664 C CA . ASP A 1 86 ? -7.366 2.361 6.504 1.00 94.81 86 ASP A CA 1
ATOM 665 C C . ASP A 1 86 ? -6.932 1.931 7.915 1.00 94.81 86 ASP A C 1
ATOM 667 O O . ASP A 1 86 ? -7.740 1.435 8.704 1.00 94.81 86 ASP A O 1
ATOM 671 N N . MET A 1 87 ? -5.677 2.213 8.282 1.00 94.81 87 MET A N 1
ATOM 672 C CA . MET A 1 87 ? -5.158 1.973 9.629 1.00 94.81 87 MET A CA 1
ATOM 673 C C . MET A 1 87 ? -5.947 2.758 10.679 1.00 94.81 87 MET A C 1
ATOM 675 O O . MET A 1 87 ? -6.410 2.168 11.654 1.00 94.81 87 MET A O 1
ATOM 679 N N . HIS A 1 88 ? -6.174 4.054 10.455 1.00 96.69 88 HIS A N 1
ATOM 680 C CA . HIS A 1 88 ? -6.926 4.889 11.389 1.00 96.69 88 HIS A CA 1
ATOM 681 C C . HIS A 1 88 ? -8.382 4.424 11.553 1.00 96.69 88 HIS A C 1
ATOM 683 O O . HIS A 1 88 ? -8.913 4.407 12.663 1.00 96.69 88 HIS A O 1
ATOM 689 N N . LYS A 1 89 ? -9.026 3.974 10.468 1.00 95.31 89 LYS A N 1
ATOM 690 C CA . LYS A 1 89 ? -10.368 3.379 10.525 1.00 95.31 89 LYS A CA 1
ATOM 691 C C . LYS A 1 89 ? -10.374 2.100 11.371 1.00 95.31 89 LYS A C 1
ATOM 693 O O . LYS A 1 89 ? -11.224 1.957 12.247 1.00 95.31 89 LYS A O 1
ATOM 698 N N . SER A 1 90 ? -9.394 1.218 11.165 1.00 90.19 90 SER A N 1
ATOM 699 C CA . SER A 1 90 ? -9.265 -0.026 11.937 1.00 90.19 90 SER A CA 1
ATOM 700 C C . SER A 1 90 ? -8.974 0.212 13.426 1.00 90.19 90 SER A C 1
ATOM 702 O O . SER A 1 90 ? -9.417 -0.557 14.277 1.00 90.19 90 SER A O 1
ATOM 704 N N . GLU A 1 91 ? -8.238 1.277 13.761 1.00 88.56 91 GLU A N 1
ATOM 705 C CA . GLU A 1 91 ? -7.992 1.704 15.142 1.00 88.56 91 GLU A CA 1
ATOM 706 C C . GLU A 1 91 ? -9.289 2.131 15.828 1.00 88.56 91 GLU A C 1
ATOM 708 O O . GLU A 1 91 ? -9.615 1.613 16.895 1.00 88.56 91 GLU A O 1
ATOM 713 N N . LEU A 1 92 ? -10.076 2.989 15.175 1.00 94.81 92 LEU A N 1
ATOM 714 C CA . LEU A 1 92 ? -11.356 3.456 15.709 1.00 94.81 92 LEU A CA 1
ATOM 715 C C . LEU A 1 92 ? -12.371 2.321 15.898 1.00 94.81 92 LEU A C 1
ATOM 717 O O . LEU A 1 92 ? -13.126 2.321 16.869 1.00 94.81 92 LEU A O 1
ATOM 721 N N . GLU A 1 93 ? -12.412 1.353 14.983 1.00 92.12 93 GLU A N 1
ATOM 722 C CA . GLU A 1 93 ? -13.281 0.178 15.113 1.00 92.12 93 GLU A CA 1
ATOM 723 C C . GLU A 1 93 ? -12.861 -0.719 16.283 1.00 92.12 93 GLU A C 1
ATOM 725 O O . GLU A 1 93 ? -13.717 -1.169 17.049 1.00 92.12 93 GLU A O 1
ATOM 730 N N . ARG A 1 94 ? -11.552 -0.924 16.485 1.00 92.69 94 ARG A N 1
ATOM 731 C CA . ARG A 1 94 ? -11.038 -1.659 17.650 1.00 92.69 94 ARG A CA 1
ATOM 732 C C . ARG A 1 94 ? -11.419 -0.989 18.966 1.00 92.69 94 ARG A C 1
ATOM 734 O O . ARG A 1 94 ? -11.852 -1.686 19.883 1.00 92.69 94 ARG A O 1
ATOM 741 N N . ASP A 1 95 ? -11.311 0.333 19.048 1.00 92.19 95 ASP A N 1
ATOM 742 C CA . ASP A 1 95 ? -11.655 1.081 20.261 1.00 92.19 95 ASP A CA 1
ATOM 743 C C . ASP A 1 95 ? -13.161 1.023 20.570 1.00 92.19 95 ASP A C 1
ATOM 745 O O . ASP A 1 95 ? -13.556 0.851 21.726 1.00 92.19 95 ASP A O 1
ATOM 749 N N . ARG A 1 96 ? -14.019 1.084 19.542 1.00 95.31 96 ARG A N 1
ATOM 750 C CA . ARG A 1 96 ? -15.475 0.900 19.697 1.00 95.31 96 ARG A CA 1
ATOM 751 C C . ARG A 1 96 ? -15.819 -0.491 20.221 1.00 95.31 96 ARG A C 1
ATOM 753 O O . ARG A 1 96 ? -16.553 -0.611 21.200 1.00 95.31 96 ARG A O 1
ATOM 760 N N . LEU A 1 97 ? -15.251 -1.534 19.614 1.00 93.19 97 LEU A N 1
ATOM 761 C CA . LEU A 1 97 ? -15.473 -2.913 20.049 1.00 93.19 97 LEU A CA 1
ATOM 762 C C . LEU A 1 97 ? -14.963 -3.149 21.474 1.00 93.19 97 LEU A C 1
ATOM 764 O O . LEU A 1 97 ? -15.605 -3.865 22.239 1.00 93.19 97 LEU A O 1
ATOM 768 N N . ALA A 1 98 ? -13.843 -2.532 21.857 1.00 94.19 98 ALA A N 1
ATOM 769 C CA . ALA A 1 98 ? -13.329 -2.607 23.220 1.00 94.19 98 ALA A CA 1
ATOM 770 C C . ALA A 1 98 ? -14.310 -2.002 24.240 1.00 94.19 98 ALA A C 1
ATOM 772 O O . ALA A 1 98 ? -14.544 -2.607 25.288 1.00 94.19 98 ALA A O 1
ATOM 773 N N . MET A 1 99 ? -14.928 -0.860 23.916 1.00 93.69 99 MET A N 1
ATOM 774 C CA . MET A 1 99 ? -15.937 -0.220 24.767 1.00 93.69 99 MET A CA 1
ATOM 775 C C . MET A 1 99 ? -17.196 -1.086 24.910 1.00 93.69 99 MET A C 1
ATOM 777 O O . MET A 1 99 ? -17.640 -1.348 26.027 1.00 93.69 99 MET A O 1
ATOM 781 N N . GLU A 1 100 ? -17.721 -1.622 23.806 1.00 91.06 100 GLU A N 1
ATOM 782 C CA . GLU A 1 100 ? -18.884 -2.520 23.842 1.00 91.06 100 GLU A CA 1
ATOM 783 C C . GLU A 1 100 ? -18.622 -3.808 24.634 1.00 91.06 100 GLU A C 1
ATOM 785 O O . GLU A 1 100 ? -19.513 -4.335 25.308 1.00 91.06 100 GLU A O 1
ATOM 790 N N . LEU A 1 101 ? -17.406 -4.349 24.539 1.00 93.44 101 LEU A N 1
ATOM 791 C CA . LEU A 1 101 ? -17.016 -5.564 25.249 1.00 93.44 101 LEU A CA 1
ATOM 792 C C . LEU A 1 101 ? -16.897 -5.295 26.755 1.00 93.44 101 LEU A C 1
ATOM 794 O O . LEU A 1 101 ? -17.349 -6.115 27.554 1.00 93.44 101 LEU A O 1
ATOM 798 N N . GLU A 1 102 ? -16.366 -4.138 27.148 1.00 94.38 102 GLU A N 1
ATOM 799 C CA . GLU A 1 102 ? -16.308 -3.709 28.547 1.00 94.38 102 GLU A CA 1
ATOM 800 C C . GLU A 1 102 ? -17.707 -3.500 29.147 1.00 94.38 102 GLU A C 1
ATOM 802 O O . GLU A 1 102 ? -17.992 -3.972 30.248 1.00 94.38 102 GLU A O 1
ATOM 807 N N . ASP A 1 103 ? -18.632 -2.897 28.403 1.00 94.50 103 ASP A N 1
ATOM 808 C CA . ASP A 1 103 ? -20.012 -2.730 28.866 1.00 94.50 103 ASP A CA 1
ATOM 809 C C . ASP A 1 103 ? -20.754 -4.071 28.966 1.00 94.50 103 ASP A C 1
ATOM 811 O O . ASP A 1 103 ? -21.442 -4.336 29.957 1.00 94.50 103 ASP A O 1
ATOM 815 N N . LYS A 1 104 ? -20.538 -4.988 28.009 1.00 88.69 104 LYS A N 1
ATOM 816 C CA . LYS A 1 104 ? -21.034 -6.374 28.105 1.00 88.69 104 LYS A CA 1
ATOM 817 C C . LYS A 1 104 ? -20.451 -7.110 29.313 1.00 88.69 104 LYS A C 1
ATOM 819 O O . LYS A 1 104 ? -21.168 -7.891 29.938 1.00 88.69 104 LYS A O 1
ATOM 824 N N . ARG A 1 105 ? -19.179 -6.884 29.661 1.00 92.62 105 ARG A N 1
ATOM 825 C CA . ARG A 1 105 ? -18.550 -7.463 30.862 1.00 92.62 105 ARG A CA 1
ATOM 826 C C . ARG A 1 105 ? -19.183 -6.930 32.140 1.00 92.62 105 ARG A C 1
ATOM 828 O O . ARG A 1 105 ? -19.526 -7.736 33.000 1.00 92.62 105 ARG A O 1
ATOM 835 N N . LYS A 1 106 ? -19.404 -5.617 32.243 1.00 95.12 106 LYS A N 1
ATOM 836 C CA . LYS A 1 106 ? -20.090 -5.005 33.393 1.00 95.12 106 LYS A CA 1
ATOM 837 C C . LYS A 1 106 ? -21.493 -5.576 33.576 1.00 95.12 106 LYS A C 1
ATOM 839 O O . LYS A 1 106 ? -21.830 -6.008 34.671 1.00 95.12 106 LYS A O 1
ATOM 844 N N . LEU A 1 107 ? -22.276 -5.665 32.497 1.00 92.94 107 LEU A N 1
ATOM 845 C CA . LEU A 1 107 ? -23.622 -6.247 32.534 1.00 92.94 107 LEU A CA 1
ATOM 846 C C . LEU A 1 107 ? -23.612 -7.717 32.974 1.00 92.94 107 LEU A C 1
ATOM 848 O O . LEU A 1 107 ? -24.441 -8.116 33.791 1.00 92.94 107 LEU A O 1
ATOM 852 N N . ARG A 1 108 ? -22.662 -8.520 32.470 1.00 89.12 108 ARG A N 1
ATOM 853 C CA . ARG A 1 108 ? -22.479 -9.912 32.914 1.00 89.12 108 ARG A CA 1
ATOM 854 C C . ARG A 1 108 ? -22.147 -9.988 34.400 1.00 89.12 108 ARG A C 1
ATOM 856 O O . ARG A 1 108 ? -22.768 -10.776 35.100 1.00 89.12 108 ARG A O 1
ATOM 863 N N . MET A 1 109 ? -21.238 -9.142 34.879 1.00 94.06 109 MET A N 1
ATOM 864 C CA . MET A 1 109 ? -20.853 -9.098 36.289 1.00 94.06 109 MET A CA 1
ATOM 865 C C . MET A 1 109 ? -22.043 -8.744 37.192 1.00 94.06 109 MET A C 1
ATOM 867 O O . MET A 1 109 ? -22.245 -9.396 38.211 1.00 94.06 109 MET A O 1
ATOM 871 N N . THR A 1 110 ? -22.872 -7.769 36.803 1.00 93.69 110 THR A N 1
ATOM 872 C CA . THR A 1 110 ? -24.099 -7.416 37.538 1.00 93.69 110 THR A CA 1
ATOM 873 C C . THR A 1 110 ? -25.114 -8.562 37.549 1.00 93.69 110 THR A C 1
ATOM 875 O O . THR A 1 110 ? -25.711 -8.851 38.584 1.00 93.69 110 THR A O 1
ATOM 878 N N . LEU A 1 111 ? -25.300 -9.255 36.422 1.00 92.44 111 LEU A N 1
ATOM 879 C CA . LEU A 1 111 ? -26.217 -10.394 36.343 1.00 92.44 111 LEU A CA 1
ATOM 880 C C . LEU A 1 111 ? -25.730 -11.578 37.190 1.00 92.44 111 LEU A C 1
ATOM 882 O O . LEU A 1 111 ? -26.523 -12.180 37.911 1.00 92.44 111 LEU A O 1
ATOM 886 N N . GLU A 1 112 ? -24.433 -11.888 37.148 1.00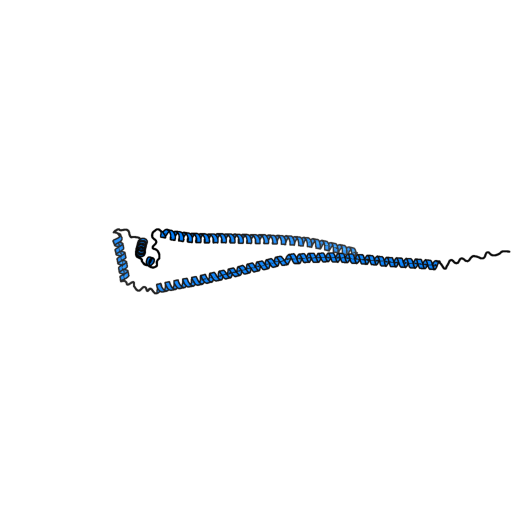 91.69 112 GLU A N 1
ATOM 887 C CA . GLU A 1 112 ? -23.819 -12.917 37.993 1.00 91.69 112 GLU A CA 1
ATOM 888 C C . GLU A 1 112 ? -23.934 -12.568 39.484 1.00 91.69 112 GLU A C 1
ATOM 890 O O . GLU A 1 112 ? -24.263 -13.437 40.292 1.00 91.69 112 GLU A O 1
ATOM 895 N N . GLN A 1 113 ? -23.757 -11.297 39.860 1.00 93.50 113 GLN A N 1
ATOM 896 C CA . GLN A 1 113 ? -23.998 -10.834 41.230 1.00 93.50 113 GLN A CA 1
ATOM 897 C C . GLN A 1 113 ? -25.443 -11.104 41.664 1.00 93.50 113 GLN A C 1
ATOM 899 O O . GLN A 1 113 ? -25.653 -11.770 42.674 1.00 93.50 113 GLN A O 1
ATOM 904 N N . HIS A 1 114 ? -26.438 -10.704 40.869 1.00 92.38 114 HIS A 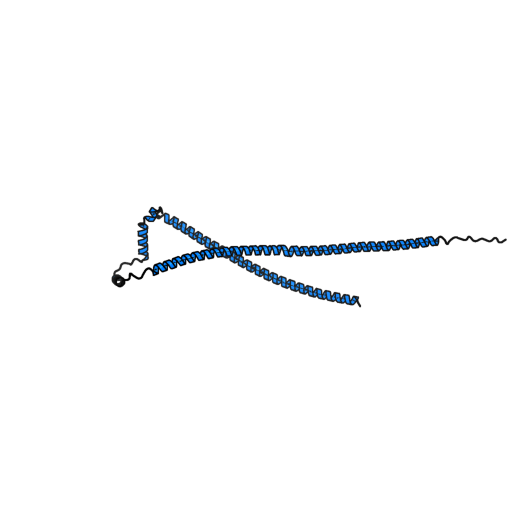N 1
ATOM 905 C CA . HIS A 1 114 ? -27.843 -10.981 41.189 1.00 92.38 114 HIS A CA 1
ATOM 906 C C . HIS A 1 114 ? -28.160 -12.479 41.275 1.00 92.38 114 HIS A C 1
ATOM 908 O O . HIS A 1 114 ? -28.930 -12.893 42.143 1.00 92.38 114 HIS A O 1
ATOM 914 N N . LEU A 1 115 ? -27.559 -13.306 40.415 1.00 91.75 115 LEU A N 1
ATOM 915 C CA . LEU A 1 115 ? -27.750 -14.755 40.453 1.00 91.75 115 LEU A CA 1
ATOM 916 C C . LEU A 1 115 ? -27.160 -15.370 41.730 1.00 91.75 115 LEU A C 1
ATOM 918 O O . LEU A 1 115 ? -27.810 -16.188 42.378 1.00 91.75 115 LEU A O 1
ATOM 922 N N . THR A 1 116 ? -25.950 -14.960 42.121 1.00 89.69 116 THR A N 1
ATOM 923 C CA . THR A 1 116 ? -25.311 -15.440 43.358 1.00 89.69 116 THR A CA 1
ATOM 924 C C . THR A 1 116 ? -26.049 -14.976 44.615 1.00 89.69 116 THR A C 1
ATOM 926 O O . THR A 1 116 ? -26.197 -15.755 45.556 1.00 89.69 116 THR A O 1
ATOM 929 N N . GLU A 1 117 ? -26.576 -13.748 44.632 1.00 87.75 117 GLU A N 1
ATOM 930 C CA . GLU A 1 117 ? -27.446 -13.257 45.707 1.00 87.75 117 GLU A CA 1
ATOM 931 C C . GLU A 1 117 ? -28.743 -14.065 45.798 1.00 87.75 117 GLU A C 1
ATOM 933 O O . GLU A 1 117 ? -29.135 -14.470 46.894 1.00 87.75 117 GLU A O 1
ATOM 938 N N . GLN A 1 118 ? -29.380 -14.360 44.660 1.00 81.94 118 GLN A N 1
ATOM 939 C CA . GLN A 1 118 ? -30.596 -15.170 44.618 1.00 81.94 118 GLN A CA 1
ATOM 940 C C . GLN A 1 118 ? -30.338 -16.597 45.125 1.00 81.94 118 GLN A C 1
ATOM 942 O O . GLN A 1 118 ? -31.080 -17.079 45.979 1.00 81.94 118 GLN A O 1
ATOM 947 N N . GLN A 1 119 ? -29.249 -17.238 44.687 1.00 84.50 119 GLN A N 1
ATOM 948 C CA . GLN A 1 119 ? -28.846 -18.558 45.187 1.00 84.50 119 GLN A CA 1
ATOM 949 C C . GLN A 1 119 ? -28.540 -18.540 46.688 1.00 84.50 119 GLN A C 1
ATOM 951 O O . GLN A 1 119 ? -28.873 -19.485 47.401 1.00 84.50 119 GLN A O 1
ATOM 956 N N . LYS A 1 120 ? -27.932 -17.464 47.202 1.00 85.75 120 LYS A N 1
ATOM 957 C CA . LYS A 1 120 ? -27.667 -17.317 48.637 1.00 85.75 120 LYS A CA 1
ATOM 958 C C . LYS A 1 120 ? -28.960 -17.152 49.440 1.00 85.75 120 LYS A C 1
ATOM 960 O O . LYS A 1 120 ? -29.064 -17.728 50.519 1.00 85.75 120 LYS A O 1
ATOM 965 N N . LEU A 1 121 ? -29.945 -16.408 48.931 1.00 77.25 121 LEU A N 1
ATOM 966 C CA . LEU A 1 121 ? -31.271 -16.299 49.553 1.00 77.25 121 LEU A CA 1
ATOM 967 C C . LEU A 1 121 ? -32.017 -17.641 49.548 1.00 77.25 121 LEU A C 1
ATOM 969 O O . LEU A 1 121 ? -32.670 -17.973 50.534 1.00 77.25 121 LEU A O 1
ATOM 973 N N . GLU A 1 122 ? -31.877 -18.432 48.485 1.00 74.69 122 GLU A N 1
ATOM 974 C CA . GLU A 1 122 ? -32.461 -19.774 48.406 1.00 74.69 122 GLU A CA 1
ATOM 975 C C . GLU A 1 122 ? -31.772 -20.756 49.369 1.00 74.69 122 GLU A C 1
ATOM 977 O O . GLU A 1 122 ? -32.450 -21.481 50.091 1.00 74.69 122 GLU A O 1
ATOM 982 N N . ALA A 1 123 ? -30.439 -20.718 49.476 1.00 70.56 123 ALA A N 1
ATOM 983 C CA . ALA A 1 123 ? -29.672 -21.569 50.391 1.00 70.56 123 ALA A CA 1
ATOM 984 C C . ALA A 1 123 ? -29.868 -21.217 51.879 1.00 70.56 123 ALA A C 1
ATOM 986 O O . ALA A 1 123 ? -29.725 -22.085 52.741 1.00 70.56 123 ALA A O 1
ATOM 987 N N . ILE A 1 124 ? -30.176 -19.953 52.197 1.00 59.31 124 ILE A N 1
ATOM 988 C CA . ILE A 1 124 ? -30.472 -19.505 53.568 1.00 59.31 124 ILE A CA 1
ATOM 989 C C . ILE A 1 124 ? -31.953 -19.700 53.916 1.00 59.31 124 ILE A C 1
ATOM 991 O O . ILE A 1 124 ? -32.281 -19.613 55.093 1.00 59.31 124 ILE A O 1
ATOM 995 N N . SER A 1 125 ? -32.837 -20.009 52.957 1.00 48.84 125 SER A N 1
ATOM 996 C CA . SER A 1 125 ? -34.192 -20.481 53.260 1.00 48.84 125 SER A CA 1
ATOM 997 C C . SER A 1 125 ? -34.073 -21.899 53.819 1.00 48.84 125 SER A C 1
ATOM 999 O O . SER A 1 125 ? -33.952 -22.864 53.058 1.00 48.84 125 SER A O 1
ATOM 1001 N N . PRO A 1 126 ? -33.988 -22.063 55.151 1.00 49.03 126 PRO A N 1
ATOM 1002 C CA . PRO A 1 126 ? -33.602 -23.326 55.717 1.00 49.03 126 PRO A CA 1
ATOM 1003 C C . PRO A 1 126 ? -34.779 -24.259 55.511 1.00 49.03 126 PRO A C 1
ATOM 1005 O O . PRO A 1 126 ? -35.940 -23.911 55.732 1.00 49.03 126 PRO A O 1
ATOM 1008 N N . GLN A 1 127 ? -34.434 -25.481 55.161 1.00 46.22 127 GLN A N 1
ATOM 1009 C CA . GLN A 1 127 ? -35.229 -26.691 55.226 1.00 46.22 127 GLN A CA 1
ATOM 1010 C C . GLN A 1 127 ? -35.688 -26.995 56.678 1.00 46.22 127 GLN A C 1
ATOM 1012 O O . GLN A 1 127 ? -35.575 -28.117 57.149 1.00 46.22 127 GLN A O 1
ATOM 1017 N N . ASN A 1 128 ? -36.203 -25.996 57.402 1.00 42.53 128 ASN A N 1
ATOM 1018 C CA . ASN A 1 128 ? -36.729 -26.054 58.759 1.00 42.53 128 ASN A CA 1
ATOM 1019 C C . ASN A 1 128 ? -38.198 -25.634 58.714 1.00 42.53 128 ASN A C 1
ATOM 1021 O O . ASN A 1 128 ? -38.556 -24.471 58.869 1.00 42.53 128 ASN A O 1
ATOM 1025 N N . GLY A 1 129 ? -39.048 -26.620 58.472 1.00 43.38 129 GLY A N 1
ATOM 1026 C CA . GLY A 1 129 ? -40.501 -26.461 58.453 1.00 43.38 129 GLY A CA 1
ATOM 1027 C C . GLY A 1 129 ? -41.223 -27.738 58.042 1.00 43.38 129 GLY A C 1
ATOM 1028 O O . GLY A 1 129 ? -42.404 -27.904 58.331 1.00 43.38 129 GLY A O 1
ATOM 1029 N N . ARG A 1 130 ? -40.505 -28.689 57.434 1.00 48.38 130 ARG A N 1
ATOM 1030 C CA . ARG A 1 130 ? -41.012 -30.033 57.172 1.00 48.38 130 ARG A CA 1
ATOM 1031 C C . ARG A 1 130 ? -40.946 -30.854 58.459 1.00 48.38 130 ARG A C 1
ATOM 1033 O O . ARG A 1 130 ? -40.062 -31.684 58.644 1.00 48.38 130 ARG A O 1
ATOM 1040 N N . THR A 1 131 ? -41.846 -30.566 59.396 1.00 53.84 131 THR A N 1
ATOM 1041 C CA . THR A 1 131 ? -42.113 -31.503 60.487 1.00 53.84 131 THR A CA 1
ATOM 1042 C C . THR A 1 131 ? -42.582 -32.827 59.870 1.00 53.84 131 THR A C 1
ATOM 1044 O O . THR A 1 131 ? -43.245 -32.807 58.830 1.00 53.84 131 THR A O 1
ATOM 1047 N N . PRO A 1 132 ? -42.266 -33.985 60.472 1.00 62.06 132 PRO A N 1
ATOM 1048 C CA . PRO A 1 132 ? -42.791 -35.275 60.013 1.00 62.06 132 PRO A CA 1
ATOM 1049 C C . PRO A 1 132 ? -44.324 -35.255 59.872 1.00 62.06 132 PRO A C 1
ATOM 1051 O O . PRO A 1 132 ? -44.853 -35.831 58.930 1.00 62.06 132 PRO A O 1
ATOM 1054 N N . LEU A 1 133 ? -45.012 -34.457 60.699 1.00 67.88 133 LEU A N 1
ATOM 1055 C CA . LEU A 1 133 ? -46.447 -34.189 60.598 1.00 67.88 133 LEU A CA 1
ATOM 1056 C C . LEU A 1 133 ? -46.866 -33.523 59.273 1.00 67.88 133 LEU A C 1
ATOM 1058 O O . LEU A 1 133 ? -47.915 -33.848 58.740 1.00 67.88 133 LEU A O 1
ATOM 1062 N N . ALA A 1 134 ? -46.074 -32.605 58.710 1.00 66.50 134 ALA A N 1
ATOM 1063 C CA . ALA A 1 134 ? -46.400 -31.965 57.431 1.00 66.50 134 ALA A CA 1
ATOM 1064 C C . ALA A 1 134 ? -46.285 -32.940 56.247 1.00 66.50 134 ALA A C 1
ATOM 1066 O O . ALA A 1 134 ? -47.063 -32.850 55.299 1.00 66.50 134 ALA A O 1
ATOM 1067 N N . ASN A 1 135 ? -45.339 -33.883 56.314 1.00 69.69 135 ASN A N 1
ATOM 1068 C CA . ASN A 1 135 ? -45.258 -34.969 55.338 1.00 69.69 135 ASN A CA 1
ATOM 1069 C C . ASN A 1 135 ? -46.414 -35.954 55.508 1.00 69.69 135 ASN A C 1
ATOM 1071 O O . ASN A 1 135 ? -47.007 -36.333 54.509 1.00 69.69 135 ASN A O 1
ATOM 1075 N N . GLU A 1 136 ? -46.783 -36.293 56.743 1.00 77.62 136 GLU A N 1
ATOM 1076 C CA . GLU A 1 136 ? -47.929 -37.163 57.022 1.00 77.62 136 GLU A CA 1
ATOM 1077 C C . GLU A 1 136 ? -49.253 -36.526 56.572 1.00 77.62 136 GLU A C 1
ATOM 1079 O O . GLU A 1 136 ? -50.068 -37.193 55.946 1.00 77.62 136 GLU A O 1
ATOM 1084 N N . ILE A 1 137 ? -49.439 -35.214 56.773 1.00 78.94 137 ILE A N 1
ATOM 1085 C CA . ILE A 1 137 ? -50.591 -34.469 56.236 1.00 78.94 137 ILE A CA 1
ATOM 1086 C C . ILE A 1 137 ? -50.556 -34.444 54.703 1.00 78.94 137 ILE A C 1
ATOM 1088 O O . ILE A 1 137 ? -51.602 -34.572 54.074 1.00 78.94 137 ILE A O 1
ATOM 1092 N N . HIS A 1 138 ? -49.385 -34.281 54.076 1.00 75.94 138 HIS A N 1
ATOM 1093 C CA . HIS A 1 138 ? -49.293 -34.302 52.616 1.00 75.94 138 HIS A CA 1
ATOM 1094 C C . HIS A 1 138 ? -49.598 -35.691 52.047 1.00 75.94 138 HIS A C 1
ATOM 1096 O O . HIS A 1 138 ? -50.354 -35.782 51.085 1.00 75.94 138 HIS A O 1
ATOM 1102 N N . GLU A 1 139 ? -49.079 -36.758 52.654 1.00 77.75 139 GLU A N 1
ATOM 1103 C CA . GLU A 1 139 ? -49.374 -38.140 52.267 1.00 77.75 139 GLU A CA 1
ATOM 1104 C C . GLU A 1 139 ? -50.843 -38.494 52.513 1.00 77.75 139 GLU A C 1
ATOM 1106 O O . GLU A 1 139 ? -51.466 -39.084 51.636 1.00 77.75 139 GLU A O 1
ATOM 1111 N N . GLN A 1 140 ? -51.440 -38.065 53.633 1.00 78.50 140 GLN A N 1
ATOM 1112 C CA . GLN A 1 140 ? -52.877 -38.224 53.878 1.00 78.50 140 GLN A CA 1
ATOM 1113 C C . GLN A 1 140 ? -53.713 -37.452 52.862 1.00 78.50 140 GLN A C 1
ATOM 1115 O O . GLN A 1 140 ? -54.669 -38.004 52.337 1.00 78.50 140 GLN A O 1
ATOM 1120 N N . MET A 1 141 ? -53.334 -36.218 52.530 1.00 76.69 141 MET A N 1
ATOM 1121 C CA . MET A 1 141 ? -54.041 -35.400 51.544 1.00 76.69 141 MET A CA 1
ATOM 1122 C C . MET A 1 141 ? -53.901 -35.966 50.128 1.00 76.69 141 MET A C 1
ATOM 1124 O O . MET A 1 141 ? -54.850 -35.905 49.358 1.00 76.69 141 MET A O 1
ATOM 1128 N N . VAL A 1 142 ? -52.742 -36.521 49.764 1.00 75.00 142 VAL A N 1
ATOM 1129 C CA . VAL A 1 142 ? -52.546 -37.197 48.472 1.00 75.00 142 VAL A CA 1
ATOM 1130 C C . VAL A 1 142 ? -53.340 -38.503 48.433 1.00 75.00 142 VAL A C 1
ATOM 1132 O O . VAL A 1 142 ? -54.045 -38.730 47.458 1.00 75.00 142 VAL A O 1
ATOM 1135 N N . ALA A 1 143 ? -53.324 -39.302 49.503 1.00 74.38 143 ALA A N 1
ATOM 1136 C CA . ALA A 1 143 ? -54.086 -40.549 49.597 1.00 74.38 143 ALA A CA 1
ATOM 1137 C C . ALA A 1 143 ? -55.609 -40.324 49.667 1.00 74.38 143 ALA A C 1
ATOM 1139 O O . ALA A 1 143 ? -56.380 -41.104 49.116 1.00 74.38 143 ALA A O 1
ATOM 1140 N N . GLU A 1 144 ? -56.070 -39.262 50.329 1.00 65.81 144 GLU A N 1
ATOM 1141 C CA . GLU A 1 144 ? -57.476 -38.846 50.343 1.00 65.81 144 GLU A CA 1
ATOM 1142 C C . GLU A 1 144 ? -57.904 -38.375 48.953 1.00 65.81 144 GLU A C 1
ATOM 1144 O O . GLU A 1 144 ? -58.925 -38.821 48.447 1.00 65.81 144 GLU A O 1
ATOM 1149 N N . LYS A 1 145 ? -57.065 -37.592 48.271 1.00 61.88 145 LYS A N 1
ATOM 1150 C CA . LYS A 1 145 ? -57.341 -37.083 46.922 1.00 61.88 145 LYS A CA 1
ATOM 1151 C C . LYS A 1 145 ? -57.242 -38.150 45.829 1.00 61.88 145 LYS A C 1
ATOM 1153 O O . LYS A 1 145 ? -57.875 -38.002 44.789 1.00 61.88 145 LYS A O 1
ATOM 1158 N N . GLU A 1 146 ? -56.485 -39.220 46.061 1.00 61.47 146 GLU A N 1
ATOM 1159 C CA . GLU A 1 146 ? -56.448 -40.413 45.206 1.00 61.47 146 GLU A CA 1
ATOM 1160 C C . GLU A 1 146 ? -57.672 -41.319 45.441 1.00 61.47 146 GLU A C 1
ATOM 1162 O O . GLU A 1 146 ? -58.158 -41.934 44.496 1.00 61.47 146 GLU A O 1
ATOM 1167 N N . ARG A 1 147 ? -58.246 -41.325 46.658 1.00 59.62 147 ARG A N 1
ATOM 1168 C CA . ARG A 1 147 ? -59.538 -41.977 46.954 1.00 59.62 147 ARG A CA 1
ATOM 1169 C C . ARG A 1 147 ? -60.751 -41.176 46.474 1.00 59.62 147 ARG A C 1
ATOM 1171 O O . ARG A 1 147 ? -61.734 -41.778 46.063 1.00 59.62 147 ARG A O 1
ATOM 1178 N N . GLU A 1 148 ? -60.682 -39.847 46.484 1.00 51.06 148 GLU A N 1
ATOM 1179 C CA . GLU A 1 148 ? -61.741 -38.973 45.952 1.00 51.06 148 GLU A CA 1
ATOM 1180 C C . GLU A 1 148 ? -61.676 -38.799 44.425 1.00 51.06 148 GLU A C 1
ATOM 1182 O O . GLU A 1 148 ? -62.592 -38.248 43.821 1.00 51.06 148 GLU A O 1
ATOM 1187 N N . LEU A 1 149 ? -60.630 -39.303 43.761 1.00 44.88 149 LEU A N 1
ATOM 1188 C CA . LEU A 1 149 ? -60.498 -39.248 42.300 1.00 44.88 149 LEU A CA 1
ATOM 1189 C C . LEU A 1 149 ? -61.477 -40.173 41.545 1.00 44.88 149 LEU A C 1
ATOM 1191 O O . LEU A 1 149 ? -61.535 -40.090 40.317 1.00 44.88 149 LEU A O 1
ATOM 1195 N N . GLU A 1 150 ? -62.269 -41.001 42.241 1.00 47.91 150 GLU A N 1
ATOM 1196 C CA . GLU A 1 150 ? -63.395 -41.737 41.637 1.00 47.91 150 GLU A CA 1
ATOM 1197 C C . GLU A 1 150 ? -64.715 -40.952 41.577 1.00 47.91 150 GLU A C 1
ATOM 1199 O O . GLU A 1 150 ? -65.604 -41.344 40.818 1.00 47.91 150 GLU A O 1
ATOM 1204 N N . GLU A 1 151 ? -64.857 -39.815 42.264 1.00 38.53 151 GLU A N 1
ATOM 1205 C CA . GLU A 1 151 ? -66.076 -39.005 42.173 1.00 38.53 151 GLU A CA 1
ATOM 1206 C C . GLU A 1 151 ? -65.812 -37.709 41.406 1.00 38.53 151 GLU A C 1
ATOM 1208 O O . GLU A 1 151 ? -65.125 -36.782 41.832 1.00 38.53 151 GLU A O 1
ATOM 1213 N N . GLY A 1 152 ? -66.321 -37.706 40.176 1.00 36.22 152 GLY A N 1
ATOM 1214 C CA . GLY A 1 152 ? -66.066 -36.685 39.182 1.00 36.22 152 GLY A CA 1
ATOM 1215 C C . GLY A 1 152 ? -66.473 -35.279 39.606 1.00 36.22 152 GLY A C 1
ATOM 1216 O O . GLY A 1 152 ? -67.595 -35.038 40.018 1.00 36.22 152 GLY A O 1
ATOM 1217 N N . GLU A 1 153 ? -65.588 -34.326 39.339 1.00 41.50 153 GLU A N 1
ATOM 1218 C CA . GLU A 1 153 ? -65.885 -33.167 38.500 1.00 41.50 153 GLU A CA 1
ATOM 1219 C C . GLU A 1 153 ? -64.556 -32.556 38.026 1.00 41.50 153 GLU A C 1
ATOM 1221 O O . GLU A 1 153 ? -63.573 -32.474 38.761 1.00 41.50 153 GLU A O 1
ATOM 1226 N N . ALA A 1 154 ? -64.492 -32.205 36.740 1.00 42.94 154 ALA A N 1
ATOM 1227 C CA . ALA A 1 154 ? -63.265 -31.910 36.005 1.00 42.94 154 ALA A CA 1
ATOM 1228 C C . ALA A 1 154 ? -62.329 -30.918 3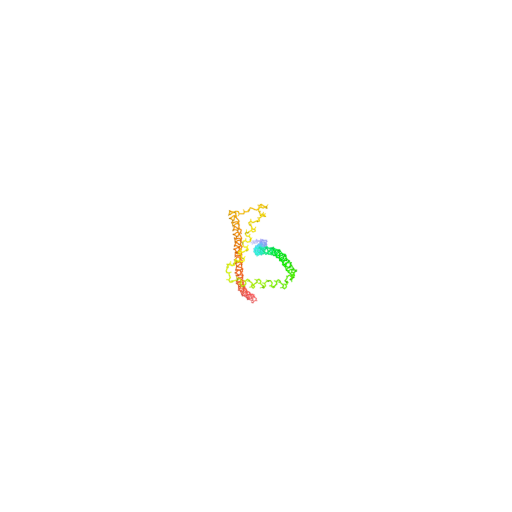6.727 1.00 42.94 154 ALA A C 1
ATOM 1230 O O . ALA A 1 154 ? -62.601 -29.716 36.808 1.00 42.94 154 ALA A O 1
ATOM 1231 N N . GLN A 1 155 ? -61.178 -31.424 37.182 1.00 46.34 155 GLN A N 1
ATOM 1232 C CA . GLN A 1 155 ? -60.093 -30.634 37.757 1.00 46.34 155 GLN A CA 1
ATOM 1233 C C . GLN A 1 155 ? -59.721 -29.483 36.808 1.00 46.34 155 GLN A C 1
ATOM 1235 O O . GLN A 1 155 ? -59.212 -29.685 35.702 1.00 46.34 155 GLN A O 1
ATOM 1240 N N . LYS A 1 156 ? -59.991 -28.242 37.228 1.00 60.84 156 LYS A N 1
ATOM 1241 C CA . LYS A 1 156 ? -59.563 -27.043 36.499 1.00 60.84 156 LYS A CA 1
ATOM 1242 C C . LYS A 1 156 ? -58.037 -27.017 36.494 1.00 60.84 156 LYS A C 1
ATOM 1244 O O . LYS A 1 156 ? -57.417 -26.900 37.547 1.00 60.84 156 LYS A O 1
ATOM 1249 N N . SER A 1 157 ? -57.439 -27.125 35.309 1.00 61.38 157 SER A N 1
ATOM 1250 C CA . SER A 1 157 ? -55.985 -27.111 35.131 1.00 61.38 157 SER A CA 1
ATOM 1251 C C . SER A 1 157 ? -55.356 -25.894 35.832 1.00 61.38 157 SER A C 1
ATOM 1253 O O . SER A 1 157 ? -55.958 -24.816 35.792 1.00 61.38 157 SER A O 1
ATOM 1255 N N . PRO A 1 158 ? -54.143 -26.008 36.408 1.00 74.94 158 PRO A N 1
ATOM 1256 C CA . PRO A 1 158 ? -53.479 -24.928 37.150 1.00 74.94 158 PRO A CA 1
ATOM 1257 C C . PRO A 1 158 ? -53.472 -23.577 36.420 1.00 74.94 158 PRO A C 1
ATOM 1259 O O . PRO A 1 158 ? -53.704 -22.533 37.025 1.00 74.94 158 PRO A O 1
ATOM 1262 N N . SER A 1 159 ? -53.317 -23.595 35.092 1.00 76.38 159 SER A N 1
ATOM 1263 C CA . SER A 1 159 ? -53.373 -22.398 34.247 1.00 76.38 159 SER A CA 1
ATOM 1264 C C . SER A 1 159 ? -54.709 -21.648 34.329 1.00 76.38 159 SER A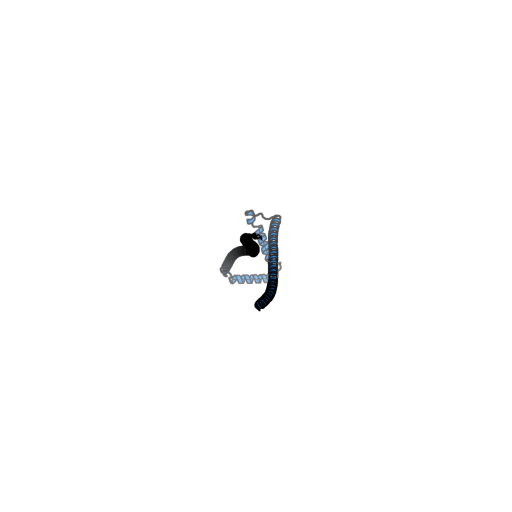 C 1
ATOM 1266 O O . SER A 1 159 ? -54.707 -20.421 34.279 1.00 76.38 159 SER A O 1
ATOM 1268 N N . LYS A 1 160 ? -55.846 -22.344 34.493 1.00 76.69 160 LYS A N 1
ATOM 1269 C CA . LYS A 1 160 ? -57.161 -21.704 34.679 1.00 76.69 160 LYS A CA 1
ATOM 1270 C C . LYS A 1 160 ? -57.285 -21.058 36.057 1.00 76.69 160 LYS A C 1
ATOM 1272 O O . LYS A 1 160 ? -57.788 -19.948 36.143 1.00 76.69 160 LYS A O 1
ATOM 1277 N N . ILE A 1 161 ? -56.772 -21.697 37.110 1.00 79.62 161 ILE A N 1
ATOM 1278 C CA . ILE A 1 161 ? -56.796 -21.139 38.475 1.00 79.62 161 ILE A CA 1
ATOM 1279 C C . ILE A 1 161 ? -55.965 -19.855 38.542 1.00 79.62 161 ILE A C 1
ATOM 1281 O O . ILE A 1 161 ? -56.418 -18.855 39.102 1.00 79.62 161 ILE A O 1
ATOM 1285 N N . VAL A 1 162 ? -54.777 -19.858 37.929 1.00 79.81 162 VAL A N 1
ATOM 1286 C CA . VAL A 1 162 ? -53.911 -18.673 37.857 1.00 79.81 162 VAL A CA 1
ATOM 1287 C C . VAL A 1 162 ? -54.572 -17.577 37.024 1.00 79.81 162 VAL A C 1
ATOM 1289 O O . VAL A 1 162 ? -54.616 -16.431 37.461 1.00 79.81 162 VAL A O 1
ATOM 1292 N N . ALA A 1 163 ? -55.147 -17.911 35.865 1.00 79.62 163 ALA A N 1
ATOM 1293 C CA . ALA A 1 163 ? -55.845 -16.935 35.029 1.00 79.62 163 ALA A CA 1
ATOM 1294 C C . ALA A 1 163 ? -57.060 -16.312 35.738 1.00 79.62 163 ALA A C 1
ATOM 1296 O O . ALA A 1 163 ? -57.251 -15.096 35.661 1.00 79.62 163 ALA A O 1
ATOM 1297 N N . ASP A 1 164 ? -57.845 -17.110 36.464 1.00 81.62 164 ASP A N 1
ATOM 1298 C CA . ASP A 1 164 ? -59.002 -16.636 37.227 1.00 81.62 164 ASP A CA 1
ATOM 1299 C C . ASP A 1 164 ? -58.563 -15.769 38.414 1.00 81.62 164 ASP A C 1
ATOM 1301 O O . ASP A 1 164 ? -59.111 -14.687 38.616 1.00 81.62 164 ASP A O 1
ATOM 1305 N N . SER A 1 165 ? -57.522 -16.181 39.145 1.00 83.19 165 SER A N 1
ATOM 1306 C CA . SER A 1 165 ? -56.950 -15.414 40.263 1.00 83.19 165 SER A CA 1
ATOM 1307 C C . SER A 1 165 ? -56.392 -14.069 39.801 1.00 83.19 165 SER A C 1
ATOM 1309 O O . SER A 1 165 ? -56.724 -13.029 40.367 1.00 83.19 165 SER A O 1
ATOM 1311 N N . LEU A 1 166 ? -55.603 -14.059 38.720 1.00 78.81 166 LEU A N 1
ATOM 1312 C CA . LEU A 1 166 ? -55.081 -12.828 38.125 1.00 78.81 166 LEU A CA 1
ATOM 1313 C C . LEU A 1 166 ? -56.211 -11.941 37.598 1.00 78.81 166 LEU A C 1
ATOM 1315 O O . LEU A 1 166 ? -56.151 -10.725 37.751 1.00 78.81 166 LEU A O 1
ATOM 1319 N N . SER A 1 167 ? -57.269 -12.528 37.033 1.00 75.56 167 SER A N 1
ATOM 1320 C CA . SER A 1 167 ? -58.444 -11.777 36.582 1.00 75.56 167 SER A CA 1
ATOM 1321 C C . SER A 1 167 ? -59.219 -11.159 37.748 1.00 75.56 167 SER A C 1
ATOM 1323 O O . SER A 1 167 ? -59.695 -10.031 37.625 1.00 75.56 167 SER A O 1
ATOM 1325 N N . GLN A 1 168 ? -59.339 -11.858 38.880 1.00 76.50 168 GLN A N 1
ATOM 1326 C CA . GLN A 1 168 ? -59.971 -11.329 40.092 1.00 76.50 168 GLN A CA 1
ATOM 1327 C C . GLN A 1 168 ? -59.144 -10.193 40.697 1.00 76.50 168 GLN A C 1
ATOM 1329 O O . GLN A 1 168 ? -59.692 -9.117 40.928 1.00 76.50 168 GLN A O 1
ATOM 1334 N N . ILE A 1 169 ? -57.830 -10.387 40.862 1.00 77.56 169 ILE A N 1
ATOM 1335 C CA . ILE A 1 169 ? -56.907 -9.363 41.379 1.00 77.56 169 ILE A CA 1
ATOM 1336 C C . ILE A 1 169 ? -56.878 -8.148 40.448 1.00 77.56 169 ILE A C 1
ATOM 1338 O O . ILE A 1 169 ? -56.951 -7.010 40.900 1.00 77.56 169 ILE A O 1
ATOM 1342 N N . SER A 1 170 ? -56.822 -8.362 39.132 1.00 75.88 170 SER A N 1
ATOM 1343 C CA . SER A 1 170 ? -56.786 -7.265 38.163 1.00 75.88 170 SER A CA 1
ATOM 1344 C C . SER A 1 170 ? -58.099 -6.480 38.107 1.00 75.88 170 SER A C 1
ATOM 1346 O O . SER A 1 170 ? -58.068 -5.306 37.745 1.00 75.88 170 SER A O 1
ATOM 1348 N N . ARG A 1 171 ? -59.243 -7.095 38.445 1.00 73.00 171 ARG A N 1
ATOM 1349 C CA . ARG A 1 171 ? -60.545 -6.410 38.534 1.00 73.00 171 ARG A CA 1
ATOM 1350 C C . ARG A 1 171 ? -60.759 -5.698 39.868 1.00 73.00 171 ARG A C 1
ATOM 1352 O O . ARG A 1 171 ? -61.463 -4.695 39.884 1.00 73.00 171 ARG A O 1
ATOM 1359 N N . SER A 1 172 ? -60.193 -6.207 40.962 1.00 76.62 172 SER A N 1
ATOM 1360 C CA . SER A 1 172 ? -60.307 -5.594 42.292 1.00 76.62 172 SER A CA 1
ATOM 1361 C C . SER A 1 172 ? -59.206 -4.570 42.590 1.00 76.62 172 SER A C 1
ATOM 1363 O O . SER A 1 172 ? -59.356 -3.767 43.509 1.00 76.62 172 SER A O 1
ATOM 1365 N N . SER A 1 173 ? -58.113 -4.565 41.820 1.00 76.19 173 SER A N 1
ATOM 1366 C CA . SER A 1 173 ? -56.996 -3.644 42.021 1.00 76.19 173 SER A CA 1
ATOM 1367 C C . SER A 1 173 ? -57.369 -2.206 41.660 1.00 76.19 173 SER A C 1
ATOM 1369 O O . SER A 1 173 ? -57.553 -1.845 40.497 1.00 76.19 173 SER A O 1
ATOM 1371 N N . THR A 1 174 ? -57.411 -1.357 42.682 1.00 77.44 174 THR A N 1
ATOM 1372 C CA . THR A 1 174 ? -57.553 0.098 42.563 1.00 77.44 174 THR A CA 1
ATOM 1373 C C . THR A 1 174 ? -56.220 0.809 42.331 1.00 77.44 174 THR A C 1
ATOM 1375 O O . THR A 1 174 ? -56.218 2.012 42.091 1.00 77.44 174 THR A O 1
ATOM 1378 N N . PHE A 1 175 ? -55.086 0.092 42.342 1.00 76.12 175 PHE A N 1
ATOM 1379 C CA . PHE A 1 175 ? -53.758 0.699 42.212 1.00 76.12 175 PHE A CA 1
ATOM 1380 C C . PHE A 1 175 ? -53.595 1.464 40.893 1.00 76.12 175 PHE A C 1
ATOM 1382 O O . PHE A 1 175 ? -53.257 2.643 40.914 1.00 76.12 175 PHE A O 1
ATOM 1389 N N . LEU A 1 176 ? -53.894 0.821 39.756 1.00 75.44 176 LEU A N 1
ATOM 1390 C CA . LEU A 1 176 ? -53.764 1.431 38.427 1.00 75.44 176 LEU A CA 1
ATOM 1391 C C . LEU A 1 176 ? -54.712 2.637 38.228 1.00 75.44 176 LEU A C 1
ATOM 1393 O O . LEU A 1 176 ? -54.215 3.693 37.834 1.00 75.44 176 LEU A O 1
ATOM 1397 N N . PRO A 1 177 ? -56.022 2.549 38.565 1.00 69.06 177 PRO A N 1
ATOM 1398 C CA . PRO A 1 177 ? -56.905 3.716 38.569 1.00 69.06 177 PRO A CA 1
ATOM 1399 C C . PRO A 1 177 ? -56.397 4.873 39.441 1.00 69.06 177 PRO A C 1
ATOM 1401 O O . PRO A 1 177 ? -56.471 6.026 39.022 1.00 69.06 177 PRO A O 1
ATOM 1404 N N . ASN A 1 178 ? -55.866 4.580 40.635 1.00 74.56 178 ASN A N 1
ATOM 1405 C CA . ASN A 1 178 ? -55.456 5.603 41.601 1.00 74.56 178 ASN A CA 1
ATOM 1406 C C . ASN A 1 178 ? -54.206 6.384 41.167 1.00 74.56 178 ASN A C 1
ATOM 1408 O O . ASN A 1 178 ? -54.091 7.557 41.507 1.00 74.56 178 ASN A O 1
ATOM 1412 N N . ILE A 1 179 ? -53.292 5.775 40.4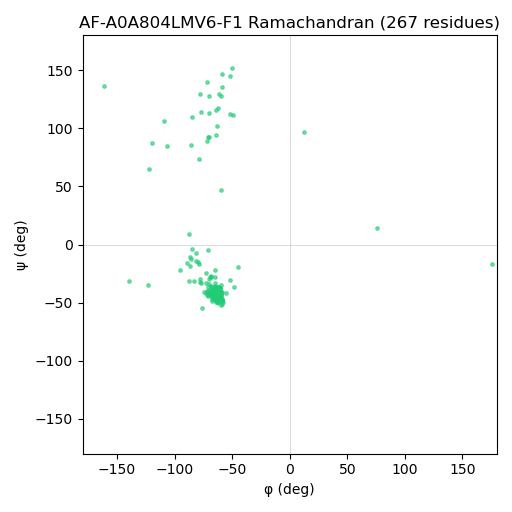01 1.00 78.25 179 ILE A N 1
ATOM 1413 C CA . ILE A 1 179 ? -52.126 6.476 39.824 1.00 78.25 179 ILE A CA 1
ATOM 1414 C C . ILE A 1 179 ? -52.426 7.126 38.462 1.00 78.25 179 ILE A C 1
ATOM 1416 O O . ILE A 1 179 ? -51.513 7.581 37.776 1.00 78.25 179 ILE A O 1
ATOM 1420 N N . GLY A 1 180 ? -53.697 7.161 38.045 1.00 64.94 180 GLY A N 1
ATOM 1421 C CA . GLY A 1 180 ? -54.117 7.779 36.787 1.00 64.94 180 GLY A CA 1
ATOM 1422 C C . GLY A 1 180 ? -53.802 6.954 35.536 1.00 64.94 180 GLY A C 1
ATOM 1423 O O . GLY A 1 180 ? -53.895 7.484 34.430 1.00 64.94 180 GLY A O 1
ATOM 1424 N N . VAL A 1 181 ? -53.458 5.667 35.673 1.00 64.25 181 VAL A N 1
ATOM 1425 C CA . VAL A 1 181 ? -53.342 4.750 34.529 1.00 64.25 181 VAL A CA 1
ATOM 1426 C C . VAL A 1 181 ? -54.765 4.346 34.118 1.00 64.25 181 VAL A C 1
ATOM 1428 O O . VAL A 1 181 ? -55.451 3.681 34.900 1.00 64.25 181 VAL A O 1
ATOM 1431 N N . PRO A 1 182 ? -55.253 4.732 32.919 1.00 57.62 182 PRO A N 1
ATOM 1432 C CA . PRO A 1 182 ? -56.622 4.441 32.517 1.00 57.62 182 PRO A CA 1
ATOM 1433 C C . PRO A 1 182 ? -56.855 2.930 32.503 1.00 57.62 182 PRO A C 1
ATOM 1435 O O . PRO A 1 182 ? -56.116 2.184 31.855 1.00 57.62 182 PRO A O 1
ATOM 1438 N N . THR A 1 183 ? -57.910 2.467 33.176 1.00 55.41 183 THR A N 1
ATOM 1439 C CA . THR A 1 183 ? -58.385 1.098 32.984 1.00 55.41 183 THR A CA 1
ATOM 1440 C C . THR A 1 183 ? -58.818 0.976 31.531 1.00 55.41 183 THR A C 1
ATOM 1442 O O . THR A 1 183 ? -59.690 1.704 31.052 1.00 55.41 183 THR A O 1
ATOM 1445 N N . THR A 1 184 ? -58.153 0.105 30.774 1.00 53.22 184 THR A N 1
ATOM 1446 C CA . THR A 1 184 ? -58.468 -0.074 29.359 1.00 53.22 184 THR A CA 1
ATOM 1447 C C . THR A 1 184 ? -59.810 -0.797 29.249 1.00 53.22 184 THR A C 1
ATOM 1449 O O . THR A 1 184 ? -59.911 -2.019 29.173 1.00 53.22 184 THR A O 1
ATOM 1452 N N . SER A 1 185 ? -60.891 -0.018 29.221 1.00 47.00 185 SER A N 1
ATOM 1453 C CA . SER A 1 185 ? -62.116 -0.426 28.545 1.00 47.00 185 SER A CA 1
ATOM 1454 C C . SER A 1 185 ? -61.748 -0.896 27.130 1.00 47.00 185 SER A C 1
ATOM 1456 O O . SER A 1 185 ? -60.726 -0.487 26.574 1.00 47.00 185 SER A O 1
ATOM 1458 N N . LYS A 1 186 ? -62.543 -1.811 26.566 1.00 53.41 186 LYS A N 1
ATOM 1459 C CA . LYS A 1 186 ? -62.253 -2.612 25.355 1.00 53.41 186 LYS A CA 1
ATOM 1460 C C . LYS A 1 186 ? -61.650 -1.839 24.158 1.00 53.41 186 LYS A C 1
ATOM 1462 O O . LYS A 1 186 ? -61.008 -2.458 23.316 1.00 53.41 186 LYS A O 1
ATOM 1467 N N . THR A 1 187 ? -61.787 -0.518 24.109 1.00 49.38 187 THR A N 1
ATOM 1468 C CA . THR A 1 187 ? -61.202 0.398 23.121 1.00 49.38 187 THR A CA 1
ATOM 1469 C C . THR A 1 187 ? -59.681 0.622 23.280 1.00 49.38 187 THR A C 1
ATOM 1471 O O . THR A 1 187 ? -58.979 0.737 22.279 1.00 49.38 187 THR A O 1
ATOM 1474 N N . GLY A 1 188 ? -59.125 0.613 24.502 1.00 48.22 188 GLY A N 1
ATOM 1475 C CA . GLY A 1 188 ? -57.691 0.866 24.769 1.00 48.22 188 GLY A CA 1
ATOM 1476 C C . GLY A 1 188 ? -56.754 -0.318 24.487 1.00 48.22 188 GLY A C 1
ATOM 1477 O O . GLY A 1 188 ? -55.548 -0.153 24.317 1.00 48.22 188 GLY A O 1
ATOM 1478 N N . ARG A 1 189 ? -57.303 -1.534 24.367 1.00 51.53 189 ARG A N 1
ATOM 1479 C CA . ARG A 1 189 ? -56.527 -2.720 23.970 1.00 51.53 189 ARG A CA 1
ATOM 1480 C C . ARG A 1 189 ? -56.061 -2.635 22.512 1.00 51.53 189 ARG A C 1
ATOM 1482 O O . ARG A 1 189 ? -55.012 -3.172 22.177 1.00 51.53 189 ARG A O 1
ATOM 1489 N N . SER A 1 190 ? -56.811 -1.927 21.661 1.00 54.81 190 SER A N 1
ATOM 1490 C CA . SER A 1 190 ? -56.460 -1.729 20.250 1.00 54.81 190 SER A CA 1
ATOM 1491 C C . SER A 1 190 ? -55.268 -0.786 20.070 1.00 54.81 190 SER A C 1
ATOM 1493 O O . SER A 1 190 ? -54.455 -1.013 19.179 1.00 54.81 190 SER A O 1
ATOM 1495 N N . THR A 1 191 ? -55.135 0.256 20.901 1.00 68.94 191 THR A N 1
ATOM 1496 C CA . THR A 1 191 ? -54.026 1.221 20.806 1.00 68.94 191 THR A CA 1
ATOM 1497 C C . THR A 1 191 ? -52.711 0.638 21.312 1.00 68.94 191 THR A C 1
ATOM 1499 O O . THR A 1 191 ? -51.691 0.822 20.654 1.00 68.94 191 THR A O 1
ATOM 1502 N N . LEU A 1 192 ? -52.724 -0.119 22.416 1.00 74.19 192 LEU A N 1
ATOM 1503 C CA . LEU A 1 192 ? -51.532 -0.818 22.915 1.00 74.19 192 LEU A CA 1
ATOM 1504 C C . LEU A 1 192 ? -51.048 -1.903 21.948 1.00 74.19 192 LEU A C 1
ATOM 1506 O O . LEU A 1 192 ? -49.856 -1.975 21.668 1.00 74.19 192 LEU A O 1
ATOM 1510 N N . LEU A 1 193 ? -51.961 -2.707 21.394 1.00 78.25 193 LEU A N 1
ATOM 1511 C CA . LEU A 1 193 ? -51.607 -3.759 20.437 1.00 78.25 193 LEU A CA 1
ATOM 1512 C C . LEU A 1 193 ? -51.071 -3.160 19.129 1.00 78.25 193 LEU A C 1
ATOM 1514 O O . LEU A 1 193 ? -50.081 -3.648 18.595 1.00 78.25 193 LEU A O 1
ATOM 1518 N N . ALA A 1 194 ? -51.648 -2.047 18.660 1.00 79.44 194 ALA A N 1
ATOM 1519 C CA . ALA A 1 194 ? -51.108 -1.303 17.523 1.00 79.44 194 ALA A CA 1
ATOM 1520 C C . ALA A 1 194 ? -49.727 -0.691 17.821 1.00 79.44 194 ALA A C 1
ATOM 1522 O O . ALA A 1 194 ? -48.855 -0.712 16.955 1.00 79.44 194 ALA A O 1
ATOM 1523 N N . ALA A 1 195 ? -49.500 -0.166 19.030 1.00 81.19 195 ALA A N 1
ATOM 1524 C CA . ALA A 1 195 ? -48.193 0.349 19.439 1.00 81.19 195 ALA A CA 1
ATOM 1525 C C . ALA A 1 195 ? -47.141 -0.770 19.520 1.00 81.19 195 ALA A C 1
ATOM 1527 O O . ALA A 1 195 ? -46.039 -0.607 19.002 1.00 81.19 195 ALA A O 1
ATOM 1528 N N . GLN A 1 196 ? -47.495 -1.924 20.089 1.00 83.56 196 GLN A N 1
ATOM 1529 C CA . GLN A 1 196 ? -46.628 -3.101 20.145 1.00 83.56 196 GLN A CA 1
ATOM 1530 C C . GLN A 1 196 ? -46.303 -3.631 18.742 1.00 83.56 196 GLN A C 1
ATOM 1532 O O . GLN A 1 196 ? -45.137 -3.880 18.450 1.00 83.56 196 GLN A O 1
ATOM 1537 N N . ALA A 1 197 ? -47.299 -3.734 17.857 1.00 85.56 197 ALA A N 1
ATOM 1538 C CA . ALA A 1 197 ? -47.097 -4.160 16.473 1.00 85.56 197 ALA A CA 1
ATOM 1539 C C . ALA A 1 197 ? -46.163 -3.210 15.705 1.00 85.56 197 ALA A C 1
ATOM 1541 O O . ALA A 1 197 ? -45.310 -3.669 14.955 1.00 85.56 197 ALA A O 1
ATOM 1542 N N . ARG A 1 198 ? -46.265 -1.890 15.932 1.00 85.44 198 ARG A N 1
ATOM 1543 C CA . ARG A 1 198 ? -45.335 -0.904 15.350 1.00 85.44 198 ARG A CA 1
ATOM 1544 C C . ARG A 1 198 ? -43.909 -1.081 15.866 1.00 85.44 198 ARG A C 1
ATOM 1546 O O . ARG A 1 198 ? -42.981 -1.040 15.070 1.00 85.44 198 ARG A O 1
ATOM 1553 N N . MET A 1 199 ? -43.734 -1.289 17.171 1.00 84.12 199 MET A N 1
ATOM 1554 C CA . MET A 1 199 ? -42.411 -1.519 17.766 1.00 84.12 199 MET A CA 1
ATOM 1555 C C . MET A 1 199 ? -41.773 -2.811 17.248 1.00 84.12 199 MET A C 1
ATOM 1557 O O . MET A 1 199 ? -40.584 -2.827 16.943 1.00 84.12 199 MET A O 1
ATOM 1561 N N . GLN A 1 200 ? -42.562 -3.879 17.113 1.00 88.31 200 GLN A N 1
ATOM 1562 C CA . GLN A 1 200 ? -42.089 -5.149 16.574 1.00 88.31 200 GLN A CA 1
ATOM 1563 C C . GLN A 1 200 ? -41.731 -5.031 15.087 1.00 88.31 200 GLN A C 1
ATOM 1565 O O . GLN A 1 200 ? -40.643 -5.445 14.706 1.00 88.31 200 GLN A O 1
ATOM 1570 N N . ALA A 1 201 ? -42.580 -4.387 14.279 1.00 91.12 201 ALA A N 1
ATOM 1571 C CA . ALA A 1 201 ? -42.290 -4.133 12.869 1.00 91.12 201 ALA A CA 1
ATOM 1572 C C . ALA A 1 201 ? -41.013 -3.297 12.688 1.00 91.12 201 ALA A C 1
ATOM 1574 O O . ALA A 1 201 ? -40.191 -3.627 11.846 1.00 91.12 201 ALA A O 1
ATOM 1575 N N . GLN A 1 202 ? -40.795 -2.268 13.517 1.00 91.12 202 GLN A N 1
ATOM 1576 C CA . GLN A 1 202 ? -39.552 -1.489 13.487 1.00 91.12 202 GLN A CA 1
ATOM 1577 C C . GLN A 1 202 ? -38.323 -2.303 13.897 1.00 91.12 202 GLN A C 1
ATOM 1579 O O . GLN A 1 202 ? -37.235 -2.082 13.371 1.00 91.12 202 GLN A O 1
ATOM 1584 N N . PHE A 1 203 ? -38.461 -3.211 14.864 1.00 89.56 203 PHE A N 1
ATOM 1585 C CA . PHE A 1 203 ? -37.365 -4.092 15.254 1.00 89.56 203 PHE A CA 1
ATOM 1586 C C . PHE A 1 203 ? -37.024 -5.078 14.130 1.00 89.56 203 PHE A C 1
ATOM 1588 O O . PHE A 1 203 ? -3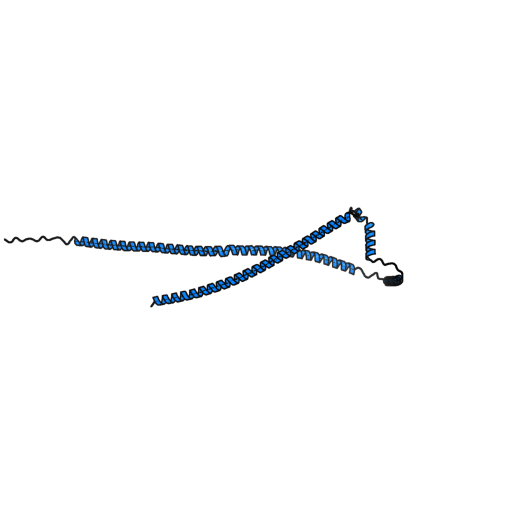5.852 -5.244 13.803 1.00 89.56 203 PHE A O 1
ATOM 1595 N N . GLU A 1 204 ? -38.038 -5.680 13.509 1.00 89.62 204 GLU A N 1
ATOM 1596 C CA . GLU A 1 204 ? -37.882 -6.583 12.365 1.00 89.62 204 GLU A CA 1
ATOM 1597 C C . GLU A 1 204 ? -37.295 -5.856 11.144 1.00 89.62 204 GLU A C 1
ATOM 1599 O O . GLU A 1 204 ? -36.360 -6.367 10.532 1.00 89.62 204 GLU A O 1
ATOM 1604 N N . GLU A 1 205 ? -37.752 -4.635 10.848 1.00 91.31 205 GLU A N 1
ATOM 1605 C CA . GLU A 1 205 ? -37.212 -3.776 9.786 1.00 91.31 205 GLU A CA 1
ATOM 1606 C C . GLU A 1 205 ? -35.735 -3.441 10.029 1.00 91.31 205 GLU A C 1
ATOM 1608 O O . GLU A 1 205 ? -34.915 -3.585 9.126 1.00 91.31 205 GLU A O 1
ATOM 1613 N N . LYS A 1 206 ? -35.363 -3.058 11.259 1.00 91.06 206 LYS A N 1
ATOM 1614 C CA . LYS A 1 206 ? -33.958 -2.796 11.615 1.00 91.06 206 LYS A CA 1
ATOM 1615 C C . LYS A 1 206 ? -33.090 -4.041 11.486 1.00 91.06 206 LYS A C 1
ATOM 1617 O O . LYS A 1 206 ? -31.995 -3.958 10.941 1.00 91.06 206 LYS A O 1
ATOM 1622 N N . LEU A 1 207 ? -33.584 -5.186 11.952 1.00 90.31 207 LEU A N 1
ATOM 1623 C CA . LEU A 1 207 ? -32.869 -6.455 11.853 1.00 90.31 207 LEU A CA 1
ATOM 1624 C C . LEU A 1 207 ? -32.682 -6.880 10.389 1.00 90.31 207 LEU A C 1
ATOM 1626 O O . LEU A 1 207 ? -31.657 -7.457 10.029 1.00 90.31 207 LEU A O 1
ATOM 1630 N N . GLN A 1 208 ? -33.669 -6.608 9.536 1.00 92.69 208 GLN A N 1
ATOM 1631 C CA . GLN A 1 208 ? -33.587 -6.896 8.110 1.00 92.69 208 GLN A CA 1
ATOM 1632 C C . GLN A 1 208 ? -32.627 -5.940 7.393 1.00 92.69 208 GLN A C 1
ATOM 1634 O O . GLN A 1 208 ? -31.782 -6.405 6.633 1.00 92.69 208 GLN A O 1
ATOM 1639 N N . ALA A 1 209 ? -32.686 -4.641 7.693 1.00 92.12 209 ALA A N 1
ATOM 1640 C CA . ALA A 1 209 ? -31.755 -3.653 7.157 1.00 92.12 209 ALA A CA 1
ATOM 1641 C C . ALA A 1 209 ? -30.298 -3.973 7.537 1.00 92.12 209 ALA A C 1
ATOM 1643 O O . ALA A 1 209 ? -29.420 -3.917 6.681 1.00 92.12 209 ALA A O 1
ATOM 1644 N N . GLU A 1 210 ? -30.046 -4.386 8.784 1.00 85.56 210 GLU A N 1
ATOM 1645 C CA . GLU A 1 210 ? -28.717 -4.812 9.244 1.00 85.56 210 GLU A CA 1
ATOM 1646 C C . GLU A 1 210 ? -28.233 -6.071 8.504 1.00 85.56 210 GLU A C 1
ATOM 1648 O O . GLU A 1 210 ? -27.070 -6.158 8.114 1.00 85.56 210 GLU A O 1
ATOM 1653 N N . ARG A 1 211 ? -29.123 -7.039 8.239 1.00 89.81 211 ARG A N 1
ATOM 1654 C CA . ARG A 1 211 ? -28.791 -8.232 7.438 1.00 89.81 211 ARG A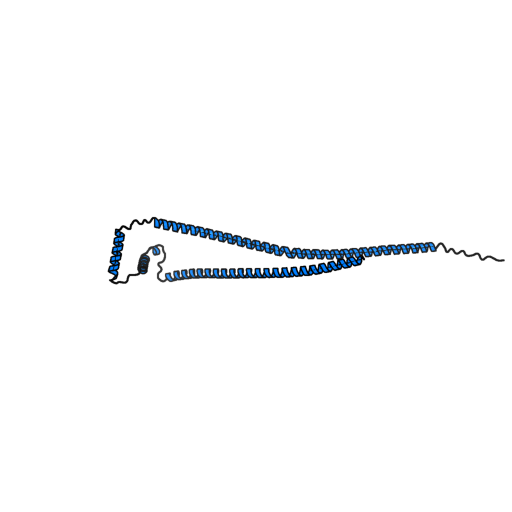 CA 1
ATOM 1655 C C . ARG A 1 211 ? -28.473 -7.893 5.985 1.00 89.81 211 ARG A C 1
ATOM 1657 O O . ARG A 1 211 ? -27.545 -8.469 5.424 1.00 89.81 211 ARG A O 1
ATOM 1664 N N . GLU A 1 212 ? -29.229 -6.985 5.377 1.00 92.38 212 GLU A N 1
ATOM 1665 C CA . GLU A 1 212 ? -28.982 -6.515 4.010 1.00 92.38 212 GLU A CA 1
ATOM 1666 C C . GLU A 1 212 ? -27.674 -5.718 3.923 1.00 92.38 212 GLU A C 1
ATOM 1668 O O . GLU A 1 212 ? -26.901 -5.893 2.982 1.00 92.38 212 GLU A O 1
ATOM 1673 N N . GLU A 1 213 ? -27.374 -4.883 4.919 1.00 90.50 213 GLU A N 1
ATOM 1674 C CA . GLU A 1 213 ? -26.099 -4.172 5.014 1.00 90.50 213 GLU A CA 1
ATOM 1675 C C . GLU A 1 213 ? -24.921 -5.136 5.198 1.00 90.50 213 GLU A C 1
ATOM 1677 O O . GLU A 1 213 ? -23.928 -5.026 4.476 1.00 90.50 213 GLU A O 1
ATOM 1682 N N . ALA A 1 214 ? -25.054 -6.137 6.074 1.00 90.19 214 ALA A N 1
ATOM 1683 C CA . ALA A 1 214 ? -24.048 -7.179 6.256 1.00 90.19 214 ALA A CA 1
ATOM 1684 C C . ALA A 1 214 ? -23.815 -7.988 4.969 1.00 90.19 214 ALA A C 1
ATOM 1686 O O . ALA A 1 214 ? -22.668 -8.272 4.625 1.00 90.19 214 ALA A O 1
ATOM 1687 N N . ALA A 1 215 ? -24.879 -8.309 4.225 1.00 93.19 215 ALA A N 1
ATOM 1688 C CA . ALA A 1 215 ? -24.775 -8.999 2.941 1.00 93.19 215 ALA A CA 1
ATOM 1689 C C . ALA A 1 215 ? -24.046 -8.148 1.887 1.00 93.19 215 ALA A C 1
ATOM 1691 O O . ALA A 1 215 ? -23.149 -8.655 1.214 1.00 93.19 215 ALA A O 1
ATOM 1692 N N . ARG A 1 216 ? -24.359 -6.847 1.788 1.00 90.94 216 ARG A N 1
ATOM 1693 C CA . ARG A 1 216 ? -23.657 -5.925 0.876 1.00 90.94 216 ARG A CA 1
ATOM 1694 C C . ARG A 1 216 ? -22.182 -5.780 1.226 1.00 90.94 216 ARG A C 1
ATOM 1696 O O . ARG A 1 216 ? -21.338 -5.830 0.338 1.00 90.94 216 ARG A O 1
ATOM 1703 N N . MET A 1 217 ? -21.864 -5.639 2.511 1.00 89.12 217 MET A N 1
ATOM 1704 C CA . MET A 1 217 ? -20.477 -5.530 2.961 1.00 89.12 217 MET A CA 1
ATOM 1705 C C . MET A 1 217 ? -19.695 -6.825 2.698 1.00 89.12 217 MET A C 1
ATOM 1707 O O . MET A 1 217 ? -18.526 -6.777 2.319 1.00 89.12 217 MET A O 1
ATOM 1711 N N . GLN A 1 218 ? -20.339 -7.986 2.852 1.00 90.38 218 GLN A N 1
ATOM 1712 C CA . GLN A 1 218 ? -19.741 -9.276 2.517 1.00 90.38 218 GLN A CA 1
ATOM 1713 C C . GLN A 1 218 ? -19.466 -9.408 1.012 1.00 90.38 218 GLN A C 1
ATOM 1715 O O . GLN A 1 218 ? -18.386 -9.863 0.635 1.00 90.38 218 GLN A O 1
ATOM 1720 N N . GLU A 1 219 ? -20.408 -8.994 0.162 1.00 91.19 219 GLU A N 1
ATOM 1721 C CA . GLU A 1 219 ? -20.240 -8.990 -1.295 1.00 91.19 219 GLU A CA 1
ATOM 1722 C C . GLU A 1 219 ? -19.122 -8.033 -1.733 1.00 91.19 219 GLU A C 1
ATOM 1724 O O . GLU A 1 219 ? -18.270 -8.413 -2.534 1.00 91.19 219 GLU A O 1
ATOM 1729 N N . GLU A 1 220 ? -19.057 -6.827 -1.161 1.00 92.44 220 GLU A N 1
ATOM 1730 C CA . GLU A 1 220 ? -17.995 -5.856 -1.445 1.00 92.44 220 GLU A CA 1
ATOM 1731 C C . GLU A 1 220 ? -16.615 -6.389 -1.040 1.00 92.44 220 GLU A C 1
ATOM 1733 O O . GLU A 1 220 ? -15.664 -6.310 -1.821 1.00 92.44 220 GLU A O 1
ATOM 1738 N N . LEU A 1 221 ? -16.503 -6.991 0.148 1.00 91.19 221 LEU A N 1
ATOM 1739 C CA . LEU A 1 221 ? -15.258 -7.604 0.606 1.00 91.19 221 LEU A CA 1
ATOM 1740 C C . LEU A 1 221 ? -14.837 -8.767 -0.305 1.00 91.19 221 LEU A C 1
ATOM 1742 O O . LEU A 1 221 ? -13.660 -8.899 -0.647 1.00 91.19 221 LEU A O 1
ATOM 1746 N N . GLN A 1 222 ? -15.792 -9.596 -0.731 1.00 90.75 222 GLN A N 1
ATOM 1747 C CA . GLN A 1 222 ? -15.537 -10.700 -1.652 1.00 90.75 222 GLN A CA 1
ATOM 1748 C C . GLN A 1 222 ? -15.091 -10.198 -3.033 1.00 90.75 222 GLN A C 1
ATOM 1750 O O . GLN A 1 222 ? -14.109 -10.707 -3.577 1.00 90.75 222 GLN A O 1
ATOM 1755 N N . ALA A 1 223 ? -15.755 -9.175 -3.574 1.00 92.25 223 ALA A N 1
ATOM 1756 C CA . ALA A 1 223 ? -15.382 -8.538 -4.833 1.00 92.25 223 ALA A CA 1
ATOM 1757 C C . ALA A 1 223 ? -13.990 -7.892 -4.747 1.00 92.25 223 ALA A C 1
ATOM 1759 O O . ALA A 1 223 ? -13.184 -8.017 -5.671 1.00 92.25 223 ALA A O 1
ATOM 1760 N N . GLN A 1 224 ? -13.663 -7.258 -3.618 1.00 89.06 224 GLN A N 1
ATOM 1761 C CA . GLN A 1 224 ? -12.348 -6.667 -3.385 1.00 89.06 224 GLN A CA 1
ATOM 1762 C C . GLN A 1 224 ? -11.245 -7.731 -3.328 1.00 89.06 224 GLN A C 1
ATOM 1764 O O . GLN A 1 224 ? -10.177 -7.538 -3.911 1.00 89.06 224 GLN A O 1
ATOM 1769 N N . LEU A 1 225 ? -11.504 -8.869 -2.679 1.00 88.62 225 LEU A N 1
ATOM 1770 C CA . LEU A 1 225 ? -10.562 -9.987 -2.620 1.00 88.62 225 LEU A CA 1
ATOM 1771 C C . LEU A 1 225 ? -10.327 -10.603 -4.008 1.00 88.62 225 LEU A C 1
ATOM 1773 O O . LEU A 1 225 ? -9.180 -10.855 -4.377 1.00 88.62 225 LEU A O 1
ATOM 1777 N N . GLN A 1 226 ? -11.383 -10.775 -4.806 1.00 92.81 226 GLN A N 1
ATOM 1778 C CA . GLN A 1 226 ? -11.270 -11.242 -6.193 1.00 92.81 226 GLN A CA 1
ATOM 1779 C C . GLN A 1 226 ? -10.499 -10.255 -7.078 1.00 92.81 226 GLN A C 1
ATOM 1781 O O . GLN A 1 226 ? -9.619 -10.664 -7.834 1.00 92.81 226 GLN A O 1
ATOM 1786 N N . ALA A 1 227 ? -10.769 -8.953 -6.955 1.00 92.38 227 ALA A N 1
ATOM 1787 C CA . ALA A 1 227 ? -10.048 -7.922 -7.695 1.00 92.38 227 ALA A CA 1
ATOM 1788 C C . ALA A 1 227 ? -8.554 -7.888 -7.331 1.00 92.38 227 ALA A C 1
ATOM 1790 O O . ALA A 1 227 ? -7.707 -7.757 -8.215 1.00 92.38 227 ALA A O 1
ATOM 1791 N N . GLN A 1 228 ? -8.210 -8.055 -6.047 1.00 88.69 228 GLN A N 1
ATOM 1792 C CA . GLN A 1 228 ? -6.812 -8.152 -5.616 1.00 88.69 228 GLN A CA 1
ATOM 1793 C C . GLN A 1 228 ? -6.117 -9.403 -6.160 1.00 88.69 228 GLN A C 1
ATOM 1795 O O . GLN A 1 228 ? -4.960 -9.316 -6.571 1.00 88.69 228 GLN A O 1
ATOM 1800 N N . GLN A 1 229 ? -6.802 -10.549 -6.192 1.00 89.88 229 GLN A N 1
ATOM 1801 C CA . GLN A 1 229 ? -6.261 -11.774 -6.786 1.00 89.88 229 GLN A CA 1
ATOM 1802 C C . GLN A 1 229 ? -5.992 -11.598 -8.284 1.00 89.88 229 GLN A C 1
ATOM 1804 O O . GLN A 1 229 ? -4.880 -11.873 -8.732 1.00 89.88 229 GLN A O 1
ATOM 1809 N N . ALA A 1 230 ? -6.951 -11.048 -9.035 1.00 93.31 230 ALA A N 1
ATOM 1810 C CA . ALA A 1 230 ? -6.787 -10.777 -10.462 1.00 93.31 230 ALA A CA 1
ATOM 1811 C C . ALA A 1 230 ? -5.620 -9.810 -10.740 1.00 93.31 230 ALA A C 1
ATOM 1813 O O . ALA A 1 230 ? -4.779 -10.075 -11.598 1.00 93.31 230 ALA A O 1
ATOM 1814 N N . ALA A 1 231 ? -5.510 -8.726 -9.964 1.00 93.19 231 ALA A N 1
ATOM 1815 C CA . ALA A 1 231 ? -4.406 -7.776 -10.089 1.00 93.19 231 ALA A CA 1
ATOM 1816 C C . ALA A 1 231 ? -3.045 -8.406 -9.742 1.00 93.19 231 ALA A C 1
ATOM 1818 O O . ALA A 1 231 ? -2.024 -8.073 -10.348 1.00 93.19 231 ALA A O 1
ATOM 1819 N N . LEU A 1 232 ? -2.993 -9.315 -8.763 1.00 92.62 232 LEU A N 1
ATOM 1820 C CA . LEU A 1 232 ? -1.767 -10.033 -8.417 1.00 92.62 232 LEU A CA 1
ATOM 1821 C C . LEU A 1 232 ? -1.328 -10.969 -9.551 1.00 92.62 232 LEU A C 1
ATOM 1823 O O . LEU A 1 232 ? -0.146 -10.995 -9.894 1.00 92.62 232 LEU A O 1
ATOM 1827 N N . GLU A 1 233 ? -2.261 -11.713 -10.142 1.00 93.06 233 GLU A N 1
ATOM 1828 C CA . GLU A 1 233 ? -1.991 -12.604 -11.275 1.00 93.06 233 GLU A CA 1
ATOM 1829 C C . GLU A 1 233 ? -1.513 -11.833 -12.512 1.00 93.06 233 GLU A C 1
ATOM 1831 O O . GLU A 1 233 ? -0.524 -12.223 -13.141 1.00 93.06 233 GLU A O 1
ATOM 1836 N N . GLU A 1 234 ? -2.142 -10.696 -12.821 1.00 94.44 234 GLU A N 1
ATOM 1837 C CA . GLU A 1 234 ? -1.721 -9.812 -13.912 1.00 94.44 234 GLU A CA 1
ATOM 1838 C C . GLU A 1 234 ? -0.289 -9.303 -13.697 1.00 94.44 234 GLU A C 1
ATOM 1840 O O . GLU A 1 234 ? 0.560 -9.426 -14.583 1.00 94.44 234 GLU A O 1
ATOM 1845 N N . ASN A 1 235 ? 0.025 -8.818 -12.491 1.00 92.81 235 ASN A N 1
ATOM 1846 C CA . ASN A 1 235 ? 1.373 -8.362 -12.151 1.00 92.81 235 ASN A CA 1
ATOM 1847 C C . ASN A 1 235 ? 2.418 -9.482 -12.271 1.00 92.81 235 ASN A C 1
ATOM 1849 O O . ASN A 1 235 ? 3.530 -9.243 -12.747 1.00 92.81 235 ASN A O 1
ATOM 1853 N N . GLN A 1 236 ? 2.079 -10.714 -11.881 1.00 93.50 236 GLN A N 1
ATOM 1854 C CA . GLN A 1 236 ? 2.969 -11.865 -12.058 1.00 93.50 236 GLN A CA 1
ATOM 1855 C C . GLN A 1 236 ? 3.205 -12.195 -13.538 1.00 93.50 236 GLN A C 1
ATOM 1857 O O . GLN A 1 236 ? 4.336 -12.513 -13.921 1.00 93.50 236 GLN A O 1
ATOM 1862 N N . SER A 1 237 ? 2.168 -12.101 -14.373 1.00 96.62 237 SER A N 1
ATOM 1863 C CA . SER A 1 237 ? 2.275 -12.280 -15.824 1.00 96.62 237 SER A CA 1
ATOM 1864 C C . SER A 1 237 ? 3.182 -11.219 -16.458 1.00 96.62 237 SER A C 1
ATOM 1866 O O . SER A 1 237 ? 4.139 -11.557 -17.158 1.00 96.62 237 SER A O 1
ATOM 1868 N N . LEU A 1 238 ? 2.960 -9.943 -16.127 1.00 95.81 238 LEU A N 1
ATOM 1869 C CA . LEU A 1 238 ? 3.768 -8.819 -16.611 1.00 95.81 238 LEU A CA 1
ATOM 1870 C C . LEU A 1 238 ? 5.238 -8.939 -16.193 1.00 95.81 238 LEU A C 1
ATOM 1872 O O . LEU A 1 238 ? 6.138 -8.680 -16.996 1.00 95.81 238 LEU A O 1
ATOM 1876 N N . LEU A 1 239 ? 5.504 -9.379 -14.959 1.00 93.62 239 LEU A N 1
ATOM 1877 C CA . LEU A 1 239 ? 6.861 -9.645 -14.475 1.00 93.62 239 LEU A CA 1
ATOM 1878 C C . LEU A 1 239 ? 7.554 -10.744 -15.283 1.00 93.62 239 LEU A C 1
ATOM 1880 O O . LEU A 1 239 ? 8.719 -10.584 -15.652 1.00 93.62 239 LEU A O 1
ATOM 1884 N N . ARG A 1 240 ? 6.854 -11.845 -15.587 1.00 96.19 240 ARG A N 1
ATOM 1885 C CA . ARG A 1 240 ? 7.397 -12.917 -16.436 1.00 96.19 240 ARG A CA 1
ATOM 1886 C C . ARG A 1 240 ? 7.701 -12.414 -17.842 1.00 96.19 240 ARG A C 1
ATOM 1888 O O . ARG A 1 240 ? 8.817 -12.616 -18.314 1.00 96.19 240 ARG A O 1
ATOM 1895 N N . GLN A 1 241 ? 6.764 -11.703 -18.463 1.00 96.81 241 GLN A N 1
ATOM 1896 C CA . GLN A 1 241 ? 6.947 -11.124 -19.794 1.00 96.81 241 GLN A CA 1
ATOM 1897 C C . GLN A 1 241 ? 8.144 -10.164 -19.834 1.00 96.81 241 GLN A C 1
ATOM 1899 O O . GLN A 1 241 ? 9.013 -10.282 -20.697 1.00 96.81 241 GLN A O 1
ATOM 1904 N N . THR A 1 242 ? 8.239 -9.256 -18.862 1.00 94.31 242 THR A N 1
ATOM 1905 C CA . THR A 1 242 ? 9.354 -8.304 -18.760 1.00 94.31 242 THR A CA 1
ATOM 1906 C C . THR A 1 242 ? 10.683 -9.034 -18.564 1.00 94.31 242 THR A C 1
ATOM 1908 O O . THR A 1 242 ? 11.692 -8.679 -19.171 1.00 94.31 242 THR A O 1
ATOM 1911 N N . GLN A 1 243 ? 10.709 -10.093 -17.750 1.00 96.44 243 GLN A N 1
ATOM 1912 C CA . GLN A 1 243 ? 11.912 -10.899 -17.554 1.00 96.44 243 GLN A CA 1
ATOM 1913 C C . GLN A 1 243 ? 12.347 -11.602 -18.849 1.00 96.44 243 GLN A C 1
ATOM 1915 O O . GLN A 1 243 ? 13.544 -11.674 -19.135 1.00 96.44 243 GLN A O 1
ATOM 1920 N N . GLU A 1 244 ? 11.405 -12.127 -19.631 1.00 96.50 244 GLU A N 1
ATOM 1921 C CA . GLU A 1 244 ? 11.678 -12.731 -20.938 1.00 96.50 244 GLU A CA 1
ATOM 1922 C C . GLU A 1 244 ? 12.190 -11.701 -21.949 1.00 96.50 244 GLU A C 1
ATOM 1924 O O . GLU A 1 244 ? 13.162 -11.972 -22.658 1.00 96.50 244 GLU A O 1
ATOM 1929 N N . GLU A 1 245 ? 11.621 -10.495 -21.963 1.00 96.50 245 GLU A N 1
ATOM 1930 C CA . GLU A 1 245 ? 12.084 -9.394 -22.808 1.00 96.50 245 GLU A CA 1
ATOM 1931 C C . GLU A 1 245 ? 13.507 -8.956 -22.440 1.00 96.50 245 GLU A C 1
ATOM 1933 O O . GLU A 1 245 ? 14.368 -8.862 -23.318 1.00 96.50 245 GLU A O 1
ATOM 1938 N N . VAL A 1 246 ? 13.801 -8.784 -21.146 1.00 97.56 246 VAL A N 1
ATOM 1939 C CA . VAL A 1 246 ? 15.148 -8.448 -20.655 1.00 97.56 246 VAL A CA 1
ATOM 1940 C C . VAL A 1 246 ? 16.150 -9.544 -21.011 1.00 97.56 246 VAL A C 1
ATOM 1942 O O . VAL A 1 246 ? 17.244 -9.238 -21.489 1.00 97.56 246 VAL A O 1
ATOM 1945 N N . LYS A 1 247 ? 15.789 -10.824 -20.852 1.00 97.31 247 LYS A N 1
ATOM 1946 C CA . LYS A 1 247 ? 16.626 -11.951 -21.303 1.00 97.31 247 LYS A CA 1
ATOM 1947 C C . LYS A 1 247 ? 16.870 -11.876 -22.813 1.00 97.31 247 LYS A C 1
ATOM 1949 O O . LYS A 1 247 ? 18.011 -11.994 -23.261 1.00 97.31 247 LYS A O 1
ATOM 1954 N N . GLY A 1 248 ? 15.828 -11.615 -23.601 1.00 96.88 248 GLY A N 1
ATOM 1955 C CA . GLY A 1 248 ? 15.921 -11.426 -25.047 1.00 96.88 248 GLY A CA 1
ATOM 1956 C C . GLY A 1 248 ? 16.855 -10.275 -25.431 1.00 96.88 248 GLY A C 1
ATOM 1957 O O . GLY A 1 248 ? 17.748 -10.451 -26.262 1.00 96.88 248 GLY A O 1
ATOM 1958 N N . MET A 1 249 ? 16.714 -9.113 -24.795 1.00 96.12 249 MET A N 1
ATOM 1959 C CA . MET A 1 249 ? 17.589 -7.956 -24.997 1.00 96.12 249 MET A CA 1
ATOM 1960 C C . MET A 1 249 ? 19.032 -8.249 -24.595 1.00 96.12 249 MET A C 1
ATOM 1962 O O . MET A 1 249 ? 19.943 -7.907 -25.346 1.00 96.12 249 MET A O 1
ATOM 1966 N N . HIS A 1 250 ? 19.253 -8.923 -23.467 1.00 97.25 250 HIS A N 1
ATOM 1967 C CA . HIS A 1 250 ? 20.588 -9.282 -23.002 1.00 97.25 250 HIS A CA 1
ATOM 1968 C C . HIS A 1 250 ? 21.304 -10.200 -24.004 1.00 97.25 250 HIS A C 1
ATOM 1970 O O . HIS A 1 250 ? 22.443 -9.933 -24.374 1.00 97.25 250 HIS A O 1
ATOM 1976 N N . THR A 1 251 ? 20.618 -11.206 -24.563 1.00 97.38 251 THR A N 1
ATOM 1977 C CA . THR A 1 251 ? 21.222 -12.056 -25.610 1.00 97.38 251 THR A CA 1
ATOM 1978 C C . THR A 1 251 ? 21.564 -11.285 -26.888 1.00 97.38 251 THR A C 1
ATOM 1980 O O . THR A 1 251 ? 22.583 -11.565 -27.522 1.00 97.38 251 THR A O 1
ATOM 1983 N N . LYS A 1 252 ? 20.744 -10.300 -27.283 1.00 97.12 252 LYS A N 1
ATOM 1984 C CA . LYS A 1 252 ? 21.049 -9.411 -28.417 1.00 97.12 252 LYS A CA 1
ATOM 1985 C C . LYS A 1 252 ? 22.246 -8.516 -28.103 1.00 97.12 252 LYS A C 1
ATOM 1987 O O . LYS A 1 252 ? 23.124 -8.371 -28.947 1.00 97.12 252 LYS A O 1
ATOM 1992 N N . PHE A 1 253 ? 22.296 -7.957 -26.897 1.00 97.06 253 PHE A N 1
ATOM 1993 C CA . PHE A 1 253 ? 23.402 -7.133 -26.426 1.00 97.06 253 PHE A CA 1
ATOM 1994 C C . PHE A 1 253 ? 24.728 -7.902 -26.452 1.00 97.06 253 PHE A C 1
ATOM 1996 O O . PHE A 1 253 ? 25.696 -7.402 -27.019 1.00 97.06 253 PHE A O 1
ATOM 2003 N N . GLU A 1 254 ? 24.759 -9.140 -25.950 1.00 97.12 254 GLU A N 1
ATOM 2004 C CA . GLU A 1 254 ? 25.949 -10.001 -25.996 1.00 97.12 254 GLU A CA 1
ATOM 2005 C C . GLU A 1 254 ? 26.406 -10.290 -27.434 1.00 97.12 254 GLU A C 1
ATOM 2007 O O . GLU A 1 254 ? 27.593 -10.174 -27.743 1.00 97.12 254 GLU A O 1
ATOM 2012 N N . LYS A 1 255 ? 25.475 -10.581 -28.357 1.00 97.25 255 LYS A N 1
ATOM 2013 C CA . LYS A 1 255 ? 25.796 -10.770 -29.786 1.00 97.25 255 LYS A CA 1
ATOM 2014 C C . LYS A 1 255 ? 26.394 -9.509 -30.414 1.00 97.25 255 LYS A C 1
ATOM 2016 O O . LYS A 1 255 ? 27.399 -9.594 -31.118 1.00 97.25 255 LYS A O 1
ATOM 2021 N N . THR A 1 256 ? 25.810 -8.343 -30.145 1.00 96.62 256 THR A N 1
ATOM 2022 C CA . THR A 1 256 ? 26.320 -7.054 -30.635 1.00 96.62 256 THR A CA 1
ATOM 2023 C C . THR A 1 256 ? 27.700 -6.741 -30.052 1.00 96.62 256 THR A C 1
ATOM 2025 O O . THR A 1 256 ? 28.589 -6.302 -30.779 1.00 96.62 256 THR A O 1
ATOM 2028 N N . ASN A 1 257 ? 27.917 -7.008 -28.762 1.00 96.75 257 ASN A N 1
ATOM 2029 C CA . ASN A 1 257 ? 29.205 -6.803 -28.098 1.00 96.75 257 ASN A CA 1
ATOM 2030 C C . ASN A 1 257 ? 30.282 -7.744 -28.669 1.00 96.75 257 ASN A C 1
ATOM 2032 O O . ASN A 1 257 ? 31.398 -7.311 -28.957 1.00 96.75 257 ASN A O 1
ATOM 2036 N N . ALA A 1 258 ? 29.935 -9.009 -28.926 1.00 96.88 258 ALA A N 1
ATOM 2037 C CA . ALA A 1 258 ? 30.815 -9.963 -29.598 1.00 96.88 258 ALA A CA 1
ATOM 2038 C C . ALA A 1 258 ? 31.201 -9.501 -31.015 1.00 96.88 258 ALA A C 1
ATOM 2040 O O . ALA A 1 258 ? 32.380 -9.559 -31.374 1.00 96.88 258 ALA A O 1
ATOM 2041 N N . LEU A 1 259 ? 30.242 -8.982 -31.793 1.00 96.06 259 LEU A N 1
ATOM 2042 C CA . LEU A 1 259 ? 30.500 -8.418 -33.121 1.00 96.06 259 LEU A CA 1
ATOM 2043 C C . LEU A 1 259 ? 31.440 -7.207 -33.048 1.00 96.06 259 LEU A C 1
ATOM 2045 O O . LEU A 1 259 ? 32.409 -7.138 -33.801 1.00 96.06 259 LEU A O 1
ATOM 2049 N N . LEU A 1 260 ? 31.209 -6.288 -32.106 1.00 95.50 260 LEU A N 1
ATOM 2050 C CA . LEU A 1 260 ? 32.071 -5.122 -31.900 1.00 95.50 260 LEU A CA 1
ATOM 2051 C C . LEU A 1 260 ? 33.513 -5.537 -31.567 1.00 95.50 260 LEU A C 1
ATOM 2053 O O . LEU A 1 260 ? 34.461 -4.991 -32.128 1.00 95.50 260 LEU A O 1
ATOM 2057 N N . ARG A 1 261 ? 33.692 -6.548 -30.705 1.00 96.12 261 ARG A N 1
ATOM 2058 C CA . ARG A 1 261 ? 35.019 -7.108 -30.396 1.00 96.12 261 ARG A CA 1
ATOM 2059 C C . ARG A 1 261 ? 35.697 -7.713 -31.625 1.00 96.12 261 ARG A C 1
ATOM 2061 O O . ARG A 1 261 ? 36.913 -7.596 -31.741 1.00 96.12 261 ARG A O 1
ATOM 2068 N N . ALA A 1 262 ? 34.950 -8.359 -32.521 1.00 94.81 262 ALA A N 1
ATOM 2069 C CA . ALA A 1 262 ? 35.498 -8.914 -33.759 1.00 94.81 262 ALA A CA 1
ATOM 2070 C C . ALA A 1 262 ? 35.959 -7.810 -34.726 1.00 94.81 262 ALA A C 1
ATOM 2072 O O . ALA A 1 262 ? 37.072 -7.880 -35.241 1.00 94.81 262 ALA A O 1
ATOM 2073 N N . VAL A 1 263 ? 35.157 -6.753 -34.900 1.00 93.50 263 VAL A N 1
ATOM 2074 C CA . VAL A 1 263 ? 35.518 -5.587 -35.729 1.00 93.50 263 VAL A CA 1
ATOM 2075 C C . VAL A 1 263 ? 36.768 -4.885 -35.189 1.00 93.50 263 VAL A C 1
ATOM 2077 O O . VAL A 1 263 ? 37.672 -4.569 -35.956 1.00 93.50 263 VAL A O 1
ATOM 2080 N N . LEU A 1 264 ? 36.866 -4.698 -33.868 1.00 92.94 264 LEU A N 1
ATOM 2081 C CA . LEU A 1 264 ? 38.046 -4.090 -33.238 1.00 92.94 264 LEU A CA 1
ATOM 2082 C C . LEU A 1 264 ? 39.321 -4.932 -33.384 1.00 92.94 264 LEU A C 1
ATOM 2084 O O . LEU A 1 264 ? 40.413 -4.370 -33.356 1.00 92.94 264 LEU A O 1
ATOM 2088 N N . LYS A 1 265 ? 39.209 -6.261 -33.511 1.00 93.81 265 LYS A N 1
ATOM 2089 C CA . LYS A 1 265 ? 40.362 -7.126 -33.808 1.00 93.81 265 LYS A CA 1
ATOM 2090 C C . LYS A 1 265 ? 40.835 -6.932 -35.250 1.00 93.81 265 LYS A C 1
ATOM 2092 O O . LYS A 1 265 ? 42.018 -6.715 -35.451 1.00 93.81 265 LYS A O 1
ATOM 2097 N N . LEU A 1 266 ? 39.909 -6.883 -36.210 1.00 90.06 266 LEU A N 1
ATOM 2098 C CA . LEU A 1 266 ? 40.222 -6.666 -37.630 1.00 90.06 266 LEU A CA 1
ATOM 2099 C C . LEU A 1 266 ? 40.829 -5.289 -37.944 1.00 90.06 266 LEU A C 1
ATOM 2101 O O . LEU A 1 266 ? 41.451 -5.142 -38.981 1.00 90.06 266 LEU A O 1
ATOM 2105 N N . GLN A 1 267 ? 40.631 -4.271 -37.099 1.00 83.19 267 GLN A N 1
ATOM 2106 C CA . GLN A 1 267 ? 41.284 -2.961 -37.268 1.00 83.19 267 GLN A CA 1
ATOM 2107 C C . GLN A 1 267 ? 42.728 -2.917 -36.746 1.00 83.19 267 GLN A C 1
ATOM 2109 O O . GLN A 1 267 ? 43.425 -1.932 -36.991 1.00 83.19 267 GLN A O 1
ATOM 2114 N N . LYS A 1 268 ? 43.147 -3.913 -35.955 1.00 79.00 268 LYS A N 1
ATOM 2115 C CA . LYS A 1 268 ? 44.507 -3.995 -35.400 1.00 79.00 268 LYS A CA 1
ATOM 2116 C C . LYS A 1 268 ? 45.444 -4.867 -36.236 1.00 79.00 268 LYS A C 1
ATOM 2118 O O . LYS A 1 268 ? 46.653 -4.696 -36.092 1.00 79.00 268 LYS A O 1
ATOM 2123 N N . ASP A 1 269 ? 44.885 -5.772 -37.036 1.00 64.62 269 ASP A N 1
ATOM 2124 C CA . ASP A 1 269 ? 45.593 -6.599 -38.020 1.00 64.62 269 ASP A CA 1
ATOM 2125 C C . ASP A 1 269 ? 45.698 -5.858 -39.365 1.00 64.62 269 ASP A C 1
ATOM 2127 O O . ASP A 1 269 ? 46.753 -5.987 -40.026 1.00 64.62 269 ASP A O 1
#

Foldseek 3Di:
DDDDPDDDPDPDDVPVVVVVVVVVVVVVVVVVVVVVVVVVVVVVVVVVVVVVVVVVVVVVVVVVVCCVVPVPDPVVVVVVVVVVVVVVVVVVVVVVVVVVVVVVVVVVVVVVVVVVVVVVVVPVPDPPPPDVVVVVVVVVVVVVVVVCVVPDDDDDPPVVVVVVVCVVCVVPDCPCVVVVNDDDDVVVVVVVVVVVVVVVVVVVVVVVVVVVVVVVVVVVVVVVVVVVVVVVVVVVVVVVVVVVVVVVVVVVVVVVVVVVVVVVVVVVD

Mean predicted aligned error: 23.36 Å

Radius of gyration: 59.0 Å; Cα contacts (8 Å, |Δi|>4): 8; chains: 1; bounding box: 152×96×152 Å

Solvent-accessible surface area (backbone atoms only — not comparable to full-atom values): 15213 Å² total; per-residue (Å²): 136,86,82,79,84,79,78,83,82,76,91,83,65,80,64,58,61,56,51,52,51,49,51,50,52,50,52,52,49,52,51,50,52,49,52,53,49,52,52,50,51,50,52,52,53,48,52,55,49,52,52,52,50,52,52,51,54,50,50,54,51,50,51,52,48,51,49,57,56,67,71,48,50,62,61,48,52,50,50,52,53,50,52,51,51,55,50,54,52,53,51,54,52,51,54,51,53,51,52,55,51,50,53,52,46,53,53,49,52,53,51,51,48,54,51,52,52,50,51,50,55,55,69,66,55,63,95,76,76,79,45,74,64,55,52,50,50,49,51,48,52,51,55,49,51,61,65,49,67,77,63,86,72,86,79,74,52,70,69,54,56,52,52,51,50,52,51,50,50,64,70,68,52,58,64,50,60,72,75,68,45,76,77,65,53,86,72,47,56,56,55,54,51,51,51,50,50,51,54,50,51,52,50,53,49,51,54,48,52,52,51,53,49,52,50,51,52,51,52,51,52,51,52,50,52,51,51,51,50,53,52,50,53,50,52,52,50,52,52,52,53,52,51,52,49,51,52,53,49,49,56,50,49,51,52,52,52,52,51,50,55,52,54,59,50,64,75,73,110

Organism: Zea mays (NCBI:txid4577)